Protein AF-J9FJS9-F1 (afdb_monomer)

Organism: NCBI:txid749906

Mean predicted aligned error: 6.18 Å

Foldseek 3Di:
DLLDPVQWDFPDVVVTDIGGDFDPDADPPQPLLDSGTPPPDDPADALVVQLVCVVVVDAAEAEDEAGRVADLVNLVVNVVSVVVSVDQHAAYEYDDQERHLPPHGLLVNLVVCVVSNHAYEFECDAPDLGTDNYHCSVVNCVSVVQSYFYEYEDDPVRVVVDDLVVVLVVLLCCVPPNVHQHYPDDFDPDDDPPDDSVVVRVVSVVSSQVSNVVVVDDDDRGDTD

Secondary structure (DSSP, 8-state):
-TT-GGGEEEEEETTEEEEE-S--SPPPTT--SS---TTTS-----HHHHHHHHHTTPPEEE-PBPPTT--HHHHHHHHHHHHHHTS-EEEE--BSSB-TTTTTTHHHHHHHHHHTTPEEEEEBPSSSSSB---BTHHHHHHHTTT-EEEEE---HHHHTTS-HHHHHHHHHHHHHHH---EE-PPPP-S-STT--HHHHHHHHHHHHHHHHHTTT---SSPPP-

pLDDT: mean 88.23, std 9.74, range [55.34, 98.62]

Nearest PDB structures (foldseek):
  1v93-assembly1_A  TM=4.030E-01  e=2.800E+00  Thermus thermophilus HB8
  4fha-assembly1_A  TM=3.624E-01  e=2.983E+00  Streptococcus pneumoniae SP3-BS71
  8ai1-assembly1_A  TM=3.236E-01  e=2.983E+00  Bacillus subtilis
  8ai4-assembly2_B  TM=3.534E-01  e=4.950E+00  Bacillus subtilis
  8ai6-assembly1_A  TM=3.630E-01  e=5.985E+00  Bacillus subtilis

Structure (mmCIF, N/CA/C/O backbone):
data_AF-J9FJS9-F1
#
_entry.id   AF-J9FJS9-F1
#
loop_
_ato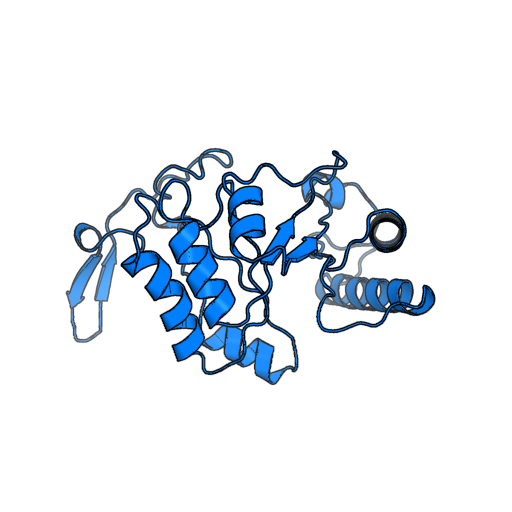m_site.group_PDB
_atom_site.id
_atom_site.type_symbol
_atom_site.label_atom_id
_atom_site.label_alt_id
_atom_site.label_comp_id
_atom_site.label_asym_id
_atom_site.label_entity_id
_atom_site.label_seq_id
_atom_site.pdbx_PDB_ins_code
_atom_site.Cartn_x
_atom_site.Cartn_y
_atom_site.Cartn_z
_atom_site.occupancy
_atom_site.B_iso_or_equiv
_atom_site.auth_seq_id
_atom_site.auth_comp_id
_atom_site.auth_asym_id
_atom_site.auth_atom_id
_atom_site.pdbx_PDB_model_num
ATOM 1 N N . MET A 1 1 ? -16.075 8.452 11.328 1.00 59.03 1 MET A N 1
ATOM 2 C CA . MET A 1 1 ? -15.585 9.139 10.096 1.00 59.03 1 MET A CA 1
ATOM 3 C C . MET A 1 1 ? -14.197 9.731 10.326 1.00 59.03 1 MET A C 1
ATOM 5 O O . MET A 1 1 ? -13.898 10.102 11.452 1.00 59.03 1 MET A O 1
ATOM 9 N N . ARG A 1 2 ? -13.348 9.833 9.288 1.00 62.81 2 ARG A N 1
ATOM 10 C CA . ARG A 1 2 ? -11.945 10.291 9.415 1.00 62.81 2 ARG A CA 1
ATOM 11 C C . ARG A 1 2 ? -11.789 11.695 10.020 1.00 62.81 2 ARG A C 1
ATOM 13 O O . ARG A 1 2 ? -10.779 11.958 10.656 1.00 62.81 2 ARG A O 1
ATOM 20 N N . TYR A 1 3 ? -12.790 12.553 9.849 1.00 64.69 3 TYR A N 1
ATOM 21 C CA . TYR A 1 3 ? -12.796 13.928 10.351 1.00 64.69 3 TYR A CA 1
ATOM 22 C C . TYR A 1 3 ? -13.587 14.108 11.648 1.00 64.69 3 TYR A C 1
ATOM 24 O O . TYR A 1 3 ? -13.846 15.240 12.013 1.00 64.69 3 TYR A O 1
ATOM 32 N N . GLY A 1 4 ? -14.018 13.029 12.307 1.00 66.69 4 GLY A N 1
ATOM 33 C CA . GLY A 1 4 ? -14.985 13.144 13.400 1.00 66.69 4 GLY A CA 1
ATOM 34 C C . GLY A 1 4 ? -16.399 13.461 12.893 1.00 66.69 4 GLY A C 1
ATOM 35 O O . GLY A 1 4 ? -16.596 13.890 11.752 1.00 66.69 4 GLY A O 1
ATOM 36 N N . ALA A 1 5 ? -17.409 13.136 13.696 1.00 71.00 5 ALA A N 1
ATOM 37 C CA . ALA A 1 5 ? -18.810 13.360 13.331 1.00 71.00 5 ALA A CA 1
ATOM 38 C C . ALA A 1 5 ? -19.164 14.855 13.358 1.00 71.00 5 ALA A C 1
ATOM 40 O O . ALA A 1 5 ? -19.985 15.318 12.577 1.00 71.00 5 ALA A O 1
ATOM 41 N N . GLU A 1 6 ? -18.480 15.625 14.198 1.00 77.88 6 GLU A N 1
ATOM 42 C CA . GLU A 1 6 ? -18.652 17.062 14.387 1.00 77.88 6 GLU A CA 1
ATOM 43 C C . GLU A 1 6 ? -18.261 17.898 13.161 1.00 77.88 6 GLU A C 1
ATOM 45 O O . GLU A 1 6 ? -18.732 19.023 12.999 1.00 77.88 6 GLU A O 1
ATOM 5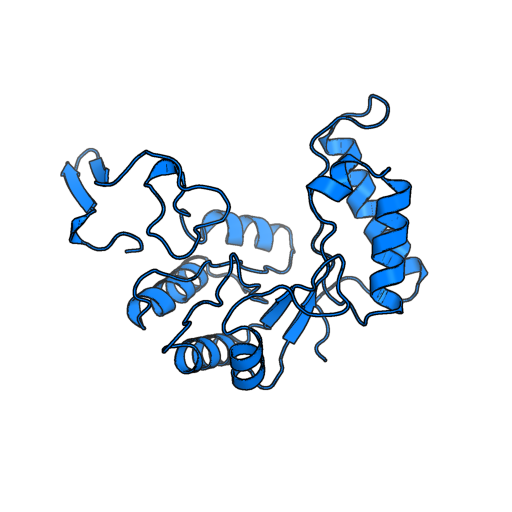0 N N . ARG A 1 7 ? -17.416 17.358 12.275 1.00 77.88 7 ARG A N 1
ATOM 51 C CA . ARG A 1 7 ? -16.972 18.048 11.056 1.00 77.88 7 ARG A CA 1
ATOM 52 C C . ARG A 1 7 ? -17.838 17.748 9.839 1.00 77.88 7 ARG A C 1
ATOM 54 O O . ARG A 1 7 ? -17.563 18.308 8.781 1.00 77.88 7 ARG A O 1
ATOM 61 N N . VAL A 1 8 ? -18.849 16.889 9.949 1.00 84.06 8 VAL A N 1
ATOM 62 C CA . VAL A 1 8 ? -19.678 16.459 8.816 1.00 84.06 8 VAL A CA 1
ATOM 63 C C . VAL A 1 8 ? -21.152 16.681 9.135 1.00 84.06 8 VAL A C 1
ATOM 65 O O . VAL A 1 8 ? -21.650 16.188 10.139 1.00 84.06 8 VAL A O 1
ATOM 68 N N . ALA A 1 9 ? -21.865 17.396 8.267 1.00 88.50 9 ALA A N 1
ATOM 69 C CA . ALA A 1 9 ? -23.294 17.661 8.422 1.00 88.50 9 ALA A CA 1
ATOM 70 C C . ALA A 1 9 ? -24.041 17.423 7.107 1.00 88.50 9 ALA A C 1
ATOM 72 O O . ALA A 1 9 ? -23.637 17.940 6.066 1.00 88.50 9 ALA A O 1
ATOM 73 N N . VAL A 1 10 ? -25.150 16.684 7.152 1.00 90.50 10 VAL A N 1
ATOM 74 C CA . VAL A 1 10 ? -26.090 16.591 6.026 1.00 90.50 10 VAL A CA 1
ATOM 75 C C . VAL A 1 10 ? -26.917 17.878 6.004 1.00 90.50 10 VAL A C 1
ATOM 77 O O . VAL A 1 10 ? -27.566 18.224 6.987 1.00 90.50 10 VAL A O 1
ATOM 80 N N . ILE A 1 11 ? -26.838 18.629 4.909 1.00 95.94 11 ILE A N 1
ATOM 81 C CA . ILE A 1 11 ? -27.522 19.919 4.713 1.00 95.94 11 ILE A CA 1
ATOM 82 C C . ILE A 1 11 ? -28.815 19.746 3.909 1.00 95.94 11 ILE A C 1
ATOM 84 O O . ILE A 1 11 ? -29.727 20.560 4.019 1.00 95.94 11 ILE A O 1
ATOM 88 N N . SER A 1 12 ? -28.894 18.695 3.098 1.00 93.19 12 SER A N 1
ATOM 89 C CA . SER A 1 12 ? -30.076 18.315 2.330 1.00 93.19 12 SER A CA 1
ATOM 90 C C . SER A 1 12 ? -30.053 16.807 2.121 1.00 93.19 12 SER A C 1
ATOM 92 O O . SER A 1 12 ? -28.983 16.252 1.887 1.00 93.19 12 SER A O 1
ATOM 94 N N . GLU A 1 13 ? -31.213 16.157 2.189 1.00 93.75 13 GLU A N 1
ATOM 95 C CA . GLU A 1 13 ? -31.361 14.731 1.861 1.00 93.75 13 GLU A CA 1
ATOM 96 C C . GLU A 1 13 ? -31.810 14.506 0.407 1.00 93.75 13 GLU A C 1
ATOM 98 O O . GLU A 1 13 ? -31.592 13.431 -0.138 1.00 93.75 13 GLU A O 1
ATOM 103 N N . ASN A 1 14 ? -32.402 15.513 -0.252 1.00 90.81 14 ASN A N 1
ATOM 104 C CA . ASN A 1 14 ? -32.847 15.422 -1.647 1.00 90.81 14 ASN A CA 1
ATOM 105 C C . ASN A 1 14 ? -32.653 16.752 -2.412 1.00 90.81 14 ASN A C 1
ATOM 107 O O . ASN A 1 14 ? -33.496 17.643 -2.294 1.00 90.81 14 ASN A O 1
ATOM 111 N N . PRO A 1 15 ? -31.578 16.897 -3.220 1.00 90.62 15 PRO A N 1
ATOM 112 C CA . PRO A 1 15 ? -30.470 15.945 -3.379 1.00 90.62 15 PRO A CA 1
ATOM 113 C C . PRO A 1 15 ? -29.649 15.818 -2.088 1.00 90.62 15 PRO A C 1
ATOM 115 O O . PRO A 1 15 ? -29.662 16.735 -1.264 1.00 90.62 15 PRO A O 1
ATOM 118 N N . GLU A 1 16 ? -28.927 14.710 -1.912 1.00 91.94 16 GLU A N 1
ATOM 119 C CA . GLU A 1 16 ? -28.018 14.556 -0.774 1.00 91.94 16 GLU A CA 1
ATOM 120 C C . GLU A 1 16 ? -26.878 15.583 -0.879 1.00 91.94 16 GLU A C 1
ATOM 122 O O . GLU A 1 16 ? -26.094 15.580 -1.831 1.00 91.94 16 GLU A O 1
ATOM 127 N N . ILE A 1 17 ? -26.798 16.493 0.092 1.00 92.12 17 ILE A N 1
ATOM 128 C CA . ILE A 1 17 ? -25.742 17.504 0.192 1.00 92.12 17 ILE A CA 1
ATOM 129 C C . ILE A 1 17 ? -25.096 17.363 1.559 1.00 92.12 17 ILE A C 1
ATOM 131 O O . ILE A 1 17 ? -25.724 17.626 2.583 1.00 92.12 17 ILE A O 1
ATOM 135 N N . VAL A 1 18 ? -23.812 17.018 1.572 1.00 89.06 18 VAL A N 1
ATOM 136 C CA . VAL A 1 18 ? -23.012 16.900 2.792 1.00 89.06 18 VAL A CA 1
ATOM 137 C C . VAL A 1 18 ? -22.018 18.057 2.864 1.00 89.06 18 VAL A C 1
ATOM 139 O O . VAL A 1 18 ? -21.255 18.302 1.931 1.00 89.06 18 VAL A O 1
ATOM 142 N N . ARG A 1 19 ? -22.008 18.773 3.988 1.00 88.19 19 ARG A N 1
ATOM 143 C CA . ARG A 1 19 ? -21.003 19.783 4.324 1.00 88.19 19 ARG A CA 1
ATOM 144 C C . ARG A 1 19 ? -19.912 19.146 5.167 1.00 88.19 19 ARG A C 1
ATOM 146 O O . ARG A 1 19 ? -20.202 18.522 6.184 1.00 88.19 19 ARG A O 1
ATOM 153 N N . ILE A 1 20 ? -18.664 19.372 4.771 1.00 85.19 20 ILE A N 1
ATOM 154 C CA . ILE A 1 20 ? -17.485 18.995 5.548 1.00 85.19 20 ILE A CA 1
ATOM 155 C C . ILE A 1 20 ? -16.771 20.278 5.973 1.00 85.19 20 ILE A C 1
ATOM 157 O O . ILE A 1 20 ? -16.318 21.049 5.129 1.00 85.19 20 ILE A O 1
ATOM 161 N N . SER A 1 21 ? -16.678 20.510 7.277 1.00 84.25 21 SER A N 1
ATOM 162 C CA . SER A 1 21 ? -15.990 21.660 7.863 1.00 84.25 21 SER A CA 1
ATOM 163 C C . SER A 1 21 ? -14.519 21.330 8.114 1.00 84.25 21 SER A C 1
ATOM 165 O O . SER A 1 21 ? -14.184 20.265 8.639 1.00 84.25 21 SER A O 1
ATOM 167 N N . GLY A 1 22 ? -13.606 22.234 7.768 1.00 80.19 22 GLY A N 1
ATOM 168 C CA . GLY A 1 22 ? -12.182 22.078 8.058 1.00 80.19 22 GLY A CA 1
ATOM 169 C C . GLY A 1 22 ? -11.295 23.055 7.306 1.00 80.19 22 GLY A C 1
ATOM 170 O O . GLY A 1 22 ? -11.760 23.745 6.403 1.00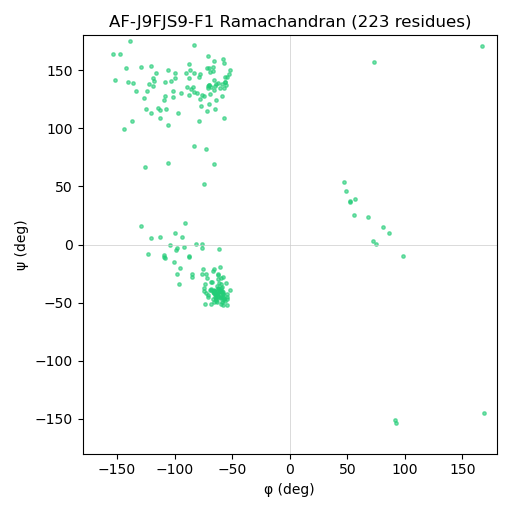 80.19 22 GLY A O 1
ATOM 171 N N . SER A 1 23 ? -10.011 23.081 7.668 1.00 80.00 23 SER A N 1
ATOM 172 C CA . SER A 1 23 ? -9.022 23.879 6.942 1.00 80.00 23 SER A CA 1
ATOM 173 C C . SER A 1 23 ? -8.899 23.405 5.492 1.00 80.00 23 SER A C 1
ATOM 175 O O . SER A 1 23 ? -8.903 22.202 5.220 1.00 80.00 23 SER A O 1
ATOM 177 N N . ILE A 1 24 ? -8.785 24.358 4.572 1.00 82.94 24 ILE A N 1
ATOM 178 C CA . ILE A 1 24 ? -8.416 24.127 3.169 1.00 82.94 24 ILE A CA 1
ATOM 179 C C . ILE A 1 24 ? -6.929 24.403 2.922 1.00 82.94 24 ILE A C 1
ATOM 181 O O . ILE A 1 24 ? -6.442 24.178 1.817 1.00 82.94 24 ILE A O 1
ATOM 185 N N . GLU A 1 25 ? -6.212 24.898 3.932 1.00 81.50 25 GLU A N 1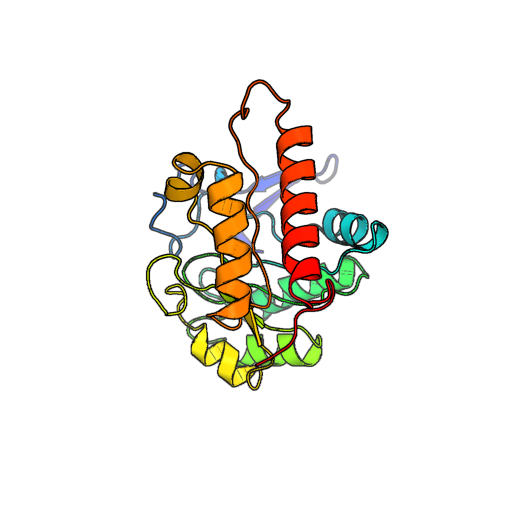
ATOM 186 C CA . GLU A 1 25 ? -4.789 25.186 3.815 1.00 81.50 25 GLU A CA 1
ATOM 187 C C . GLU A 1 25 ? -4.006 23.874 3.695 1.00 81.50 25 GLU A C 1
ATOM 189 O O . GLU A 1 25 ? -4.211 22.959 4.502 1.00 81.50 25 GLU A O 1
ATOM 194 N N . PRO A 1 26 ? -3.119 23.748 2.692 1.00 73.12 26 PRO A N 1
ATOM 195 C CA . PRO A 1 26 ? -2.261 22.586 2.580 1.00 73.12 26 PRO A CA 1
ATOM 196 C C . PRO A 1 26 ? -1.313 22.514 3.775 1.00 73.12 26 PRO A C 1
ATOM 198 O O . PRO A 1 26 ? -0.526 23.427 4.023 1.00 73.12 26 PRO A O 1
ATOM 201 N N . VAL A 1 27 ? -1.345 21.391 4.477 1.00 69.00 27 VAL A N 1
ATOM 202 C CA . VAL A 1 27 ? -0.337 21.026 5.460 1.00 69.00 27 VAL A CA 1
ATOM 203 C C . VAL A 1 27 ? 0.980 20.747 4.716 1.00 69.00 27 VAL A C 1
ATOM 205 O O . VAL A 1 27 ? 0.959 20.084 3.666 1.00 69.00 27 VAL A O 1
ATOM 208 N N . PRO A 1 28 ? 2.122 21.255 5.217 1.00 69.56 28 PRO A N 1
ATOM 209 C CA . PRO A 1 28 ? 3.439 20.971 4.663 1.00 69.56 28 PRO A CA 1
ATOM 210 C C . PRO A 1 28 ? 3.714 19.463 4.497 1.00 69.56 28 PRO A C 1
ATOM 212 O O . PRO A 1 28 ? 3.211 18.657 5.285 1.00 69.56 28 PRO A O 1
ATOM 215 N N . PRO A 1 29 ? 4.530 19.050 3.504 1.00 59.94 29 PRO A N 1
ATOM 216 C CA . PRO A 1 29 ? 4.759 17.639 3.167 1.00 59.94 29 PRO A CA 1
ATOM 217 C C . PRO A 1 29 ? 5.377 16.771 4.269 1.00 59.94 29 PRO A C 1
ATOM 219 O O . PRO A 1 29 ? 5.584 15.585 4.036 1.00 59.94 29 PRO A O 1
ATOM 222 N N . ASP A 1 30 ? 5.747 17.336 5.412 1.00 59.88 30 ASP A N 1
ATOM 223 C CA . ASP A 1 30 ? 6.441 16.702 6.529 1.00 59.88 30 ASP A CA 1
ATOM 224 C C . ASP A 1 30 ? 5.571 16.507 7.788 1.00 59.88 30 ASP A C 1
ATOM 226 O O . ASP A 1 30 ? 5.985 15.757 8.678 1.00 59.88 30 ASP A O 1
ATOM 230 N N . LYS A 1 31 ? 4.357 17.076 7.829 1.00 56.75 31 LYS A N 1
ATOM 231 C CA . LYS A 1 31 ? 3.434 17.077 8.985 1.00 56.75 31 LYS A CA 1
ATOM 232 C C . LYS A 1 31 ? 2.238 16.125 8.799 1.00 56.75 31 LYS A C 1
ATOM 234 O O . LYS A 1 31 ? 1.105 16.538 8.581 1.00 56.75 31 LYS A O 1
ATOM 239 N N . TYR A 1 32 ? 2.497 14.816 8.840 1.00 55.34 32 TYR A N 1
ATOM 240 C CA . TYR A 1 32 ? 1.474 13.767 8.617 1.00 55.34 32 TYR A CA 1
ATOM 241 C C . TYR A 1 32 ? 0.696 13.344 9.870 1.00 55.34 32 TYR A C 1
ATOM 243 O O . TYR A 1 32 ? -0.262 12.578 9.759 1.00 55.34 32 TYR A O 1
ATOM 251 N N . ASP A 1 33 ? 1.156 13.776 11.036 1.00 56.34 33 ASP A N 1
ATOM 252 C CA . ASP A 1 33 ? 0.570 13.580 12.362 1.00 56.34 33 ASP A CA 1
ATOM 253 C C . ASP A 1 33 ? -0.454 14.670 12.723 1.00 56.34 33 ASP A C 1
ATOM 255 O O . ASP A 1 33 ? -1.203 14.524 13.687 1.00 56.34 33 ASP A O 1
ATOM 259 N N . GLU A 1 34 ? -0.543 15.732 11.920 1.00 62.97 34 GLU A N 1
ATOM 260 C CA . GLU A 1 34 ? -1.576 16.756 12.044 1.00 62.97 34 GLU A CA 1
ATOM 261 C C . GLU A 1 34 ? -2.845 16.362 11.259 1.00 62.97 34 GLU A C 1
ATOM 263 O O . GLU A 1 34 ? -2.769 15.685 10.224 1.00 62.97 34 GLU A O 1
ATOM 268 N N . PRO A 1 35 ? -4.043 16.791 11.704 1.00 64.88 35 PRO A N 1
ATOM 269 C CA . PRO A 1 35 ? -5.256 16.640 10.916 1.00 64.88 35 PRO A CA 1
ATOM 270 C C . PRO A 1 35 ? -5.090 17.320 9.554 1.00 64.88 35 PRO A C 1
ATOM 272 O O . PRO A 1 35 ? -5.092 18.545 9.452 1.00 64.88 35 PRO A O 1
ATOM 275 N N . LEU A 1 36 ? -4.979 16.515 8.496 1.00 71.06 36 LEU A N 1
ATOM 276 C CA . LEU A 1 36 ? -4.930 17.032 7.133 1.00 71.06 36 LEU A CA 1
ATOM 277 C C . LEU A 1 36 ? -6.169 17.893 6.846 1.00 71.06 36 LEU A C 1
ATOM 279 O O . LEU A 1 36 ? -7.298 17.557 7.238 1.00 71.06 36 LEU A O 1
ATOM 283 N N . GLY A 1 37 ? -5.947 18.998 6.133 1.00 72.31 37 GLY A N 1
ATOM 284 C CA . GLY A 1 37 ? -7.023 19.822 5.598 1.00 72.31 37 GLY A CA 1
ATOM 285 C C . GLY A 1 37 ? -7.945 19.013 4.682 1.00 72.31 37 GLY A C 1
ATOM 286 O O . GLY A 1 37 ? -7.565 17.966 4.151 1.00 72.31 37 GLY A O 1
ATOM 287 N N . VAL A 1 38 ? -9.167 19.504 4.468 1.00 77.38 38 VAL A N 1
ATOM 288 C CA . VAL A 1 38 ? -10.206 18.821 3.670 1.00 77.38 38 VAL A CA 1
ATOM 289 C C . VAL A 1 38 ? -9.704 18.483 2.260 1.00 77.38 38 VAL A C 1
ATOM 291 O O . VAL A 1 38 ? -10.053 17.440 1.721 1.00 77.38 38 VAL A O 1
ATOM 294 N N . LEU A 1 39 ? -8.832 19.321 1.687 1.00 77.62 39 LEU A N 1
ATOM 295 C CA . LEU A 1 39 ? -8.274 19.127 0.343 1.00 77.62 39 LEU A CA 1
ATOM 296 C C . LEU A 1 39 ? -7.191 18.040 0.249 1.00 77.62 39 LEU A C 1
ATOM 298 O O . LEU A 1 39 ? -6.918 17.553 -0.844 1.00 77.62 39 LEU A O 1
ATOM 302 N N . GLN A 1 40 ? -6.550 17.672 1.358 1.00 76.19 40 GLN A N 1
ATOM 303 C CA . GLN A 1 40 ? -5.454 16.692 1.373 1.00 76.19 40 GLN A CA 1
ATOM 304 C C . GLN A 1 40 ? -5.848 15.367 2.009 1.00 76.19 40 GLN A C 1
ATOM 306 O O . GLN A 1 40 ? -5.083 14.401 1.977 1.00 76.19 40 GLN A O 1
ATOM 311 N N . ALA A 1 41 ? -7.007 15.318 2.647 1.00 74.88 41 ALA A N 1
ATOM 312 C CA . ALA A 1 41 ? -7.329 14.191 3.474 1.00 74.88 41 ALA A CA 1
ATOM 313 C C . ALA A 1 41 ? -7.829 13.001 2.626 1.00 74.88 41 ALA A C 1
ATOM 315 O O . ALA A 1 41 ? -8.685 13.150 1.750 1.00 74.88 41 ALA A O 1
ATOM 316 N N . PRO A 1 42 ? -7.274 11.795 2.850 1.00 76.56 42 PRO A N 1
ATOM 317 C CA . PRO A 1 42 ? -7.565 10.651 2.003 1.00 76.56 42 PRO A CA 1
ATOM 318 C C . PRO A 1 42 ? -9.027 10.232 2.080 1.00 76.56 42 PRO A C 1
ATOM 320 O O . PRO A 1 42 ? -9.595 10.085 3.165 1.00 76.56 42 PRO A O 1
ATOM 323 N N . LEU A 1 43 ? -9.581 9.919 0.912 1.00 76.50 43 LEU A N 1
ATOM 324 C CA . LEU A 1 43 ? -10.964 9.471 0.734 1.00 76.50 43 LEU A CA 1
ATOM 325 C C . LEU A 1 43 ? -11.197 8.006 1.159 1.00 76.50 43 LEU A C 1
ATOM 327 O O . LEU A 1 43 ? -12.319 7.511 1.106 1.00 76.50 43 LEU A O 1
ATOM 331 N N . GLY A 1 44 ? -10.153 7.320 1.631 1.00 83.69 44 GLY A N 1
ATOM 332 C CA . GLY A 1 44 ? -10.213 5.936 2.101 1.00 83.69 44 GLY A CA 1
ATOM 333 C C . GLY A 1 44 ? -9.916 4.923 0.998 1.00 83.69 44 GLY A C 1
ATOM 334 O O . GLY A 1 44 ? -9.141 5.207 0.089 1.00 83.69 44 GLY A O 1
ATOM 335 N N . LEU A 1 45 ? -10.498 3.728 1.124 1.00 90.81 45 LEU A N 1
ATOM 336 C CA . LEU A 1 45 ? -10.349 2.614 0.185 1.00 90.81 45 LEU A CA 1
ATOM 337 C C . LEU A 1 45 ? -11.646 2.478 -0.633 1.00 90.81 45 LEU A C 1
ATOM 339 O O . LEU A 1 45 ? -12.643 2.000 -0.083 1.00 90.81 45 LEU A O 1
ATOM 343 N N . PRO A 1 46 ? -11.690 2.926 -1.902 1.00 91.19 46 PRO A N 1
ATOM 344 C CA . PRO A 1 46 ? -12.904 2.849 -2.706 1.00 91.19 46 PRO A CA 1
ATOM 345 C C . PRO A 1 46 ? -13.223 1.399 -3.088 1.00 91.19 46 PRO A C 1
ATOM 347 O O . PRO A 1 46 ? -12.442 0.738 -3.773 1.00 91.19 46 PRO A O 1
ATOM 350 N N . ALA A 1 47 ? -14.402 0.911 -2.693 1.00 93.75 47 ALA A N 1
ATOM 351 C CA . ALA A 1 47 ? -14.844 -0.452 -2.993 1.00 93.75 47 ALA A CA 1
ATOM 352 C C . ALA A 1 47 ? -14.904 -0.742 -4.504 1.00 93.75 47 ALA A C 1
ATOM 354 O O . ALA A 1 47 ? -14.550 -1.831 -4.948 1.00 93.75 47 ALA A O 1
ATOM 355 N N . GLN A 1 48 ? -15.302 0.251 -5.307 1.00 95.00 48 GLN A N 1
ATOM 356 C CA . GLN A 1 48 ? -15.336 0.136 -6.768 1.00 95.00 48 GLN A CA 1
ATOM 357 C C . GLN A 1 48 ? -13.949 -0.109 -7.382 1.00 95.00 48 GLN A C 1
ATOM 359 O O . GLN A 1 48 ? -13.831 -0.898 -8.315 1.00 95.00 48 GLN A O 1
ATOM 364 N N . ASP A 1 49 ? -12.902 0.520 -6.838 1.00 94.62 49 ASP A N 1
ATOM 365 C CA . ASP A 1 49 ? -11.543 0.396 -7.368 1.00 94.62 49 ASP A CA 1
ATOM 366 C C . ASP A 1 49 ? -10.972 -0.975 -7.011 1.00 94.62 49 ASP A C 1
ATOM 368 O O . ASP A 1 49 ? -10.366 -1.630 -7.855 1.00 94.62 49 ASP A O 1
ATOM 372 N N . MET A 1 50 ? -11.237 -1.451 -5.788 1.00 96.81 50 MET A N 1
ATOM 373 C CA . MET A 1 50 ? -10.868 -2.805 -5.370 1.00 96.81 50 MET A CA 1
ATOM 374 C C . MET A 1 50 ? -11.551 -3.863 -6.244 1.00 96.81 50 MET A C 1
ATOM 376 O O . MET A 1 50 ? -10.869 -4.760 -6.731 1.00 96.81 50 MET A O 1
ATOM 380 N N . ARG A 1 51 ? -12.855 -3.722 -6.522 1.00 97.69 51 ARG A N 1
ATOM 381 C CA . ARG A 1 51 ? -13.571 -4.616 -7.451 1.00 97.69 51 ARG A CA 1
ATOM 382 C C . ARG A 1 51 ? -12.962 -4.602 -8.847 1.00 97.69 51 ARG A C 1
ATOM 384 O O . ARG A 1 51 ? -12.602 -5.652 -9.357 1.00 97.69 51 ARG A O 1
ATOM 391 N N . LYS A 1 52 ? -12.737 -3.417 -9.416 1.00 97.62 52 LYS A N 1
ATOM 392 C CA . LYS A 1 52 ? -12.142 -3.280 -10.751 1.00 97.62 52 LYS A CA 1
ATOM 393 C C . LYS A 1 52 ? -10.766 -3.944 -10.852 1.00 97.62 52 LYS A C 1
ATOM 395 O O . LYS A 1 52 ? -10.466 -4.582 -11.854 1.00 97.62 52 LYS A O 1
ATOM 400 N N . VAL A 1 53 ? -9.917 -3.776 -9.839 1.00 95.94 53 VAL A N 1
ATOM 401 C CA . VAL A 1 53 ? -8.581 -4.391 -9.809 1.00 95.94 53 VAL A CA 1
ATOM 402 C C . VAL A 1 53 ? -8.680 -5.914 -9.648 1.00 95.94 53 VAL A C 1
ATOM 404 O O . VAL A 1 53 ? -7.941 -6.634 -10.319 1.00 95.94 53 VAL A O 1
ATOM 407 N N . ALA A 1 54 ? -9.617 -6.409 -8.832 1.00 97.00 54 ALA A N 1
ATOM 408 C CA . ALA A 1 54 ? -9.883 -7.842 -8.690 1.00 97.00 54 ALA A CA 1
ATOM 409 C C . ALA A 1 54 ? -10.408 -8.476 -9.990 1.00 97.00 54 ALA A C 1
ATOM 411 O O . ALA A 1 54 ? -9.919 -9.533 -10.379 1.00 97.00 54 ALA A O 1
ATOM 412 N N . ASP A 1 55 ? -11.339 -7.818 -10.688 1.00 97.75 55 ASP A N 1
ATOM 413 C CA . ASP A 1 55 ? -11.915 -8.288 -11.960 1.00 97.75 55 ASP A CA 1
ATOM 414 C C . ASP A 1 55 ? -10.856 -8.406 -13.068 1.00 97.75 55 ASP A C 1
ATOM 416 O O . ASP A 1 55 ? -10.979 -9.216 -13.985 1.00 97.75 55 ASP A O 1
ATOM 420 N N . LEU A 1 56 ? -9.781 -7.620 -12.966 1.00 96.94 56 LEU A N 1
ATOM 421 C CA . LEU A 1 56 ? -8.609 -7.697 -13.839 1.00 96.94 56 LEU A CA 1
ATOM 422 C C . LEU A 1 56 ? -7.616 -8.807 -13.434 1.00 96.94 56 LEU A C 1
ATOM 424 O O . LEU A 1 56 ? -6.580 -8.962 -14.078 1.00 96.94 56 LEU A O 1
ATOM 428 N N . GLY A 1 57 ? -7.910 -9.574 -12.380 1.00 95.50 57 GLY A N 1
ATOM 429 C CA . GLY A 1 57 ? -7.093 -10.692 -11.905 1.00 95.50 57 GLY A CA 1
ATOM 430 C C . GLY A 1 57 ? -5.891 -10.291 -11.047 1.00 95.50 57 GLY A C 1
ATOM 431 O O . GLY A 1 57 ? -4.990 -11.106 -10.847 1.00 95.50 57 GLY A O 1
ATOM 432 N N . PHE A 1 58 ? -5.836 -9.054 -10.544 1.00 95.62 58 PHE A N 1
ATOM 433 C CA . PHE A 1 58 ? -4.724 -8.599 -9.709 1.00 95.62 58 PHE A CA 1
ATOM 434 C C . PHE A 1 58 ? -4.939 -8.906 -8.224 1.00 95.62 58 PHE A C 1
ATOM 436 O O . PHE A 1 58 ? -6.021 -8.720 -7.667 1.00 95.62 58 PHE A O 1
ATOM 443 N N . ASN A 1 59 ? -3.846 -9.260 -7.544 1.00 95.88 59 ASN A N 1
ATOM 444 C CA . ASN A 1 59 ? -3.798 -9.263 -6.085 1.00 95.88 59 ASN A CA 1
ATOM 445 C C . ASN A 1 59 ? -3.811 -7.823 -5.554 1.00 95.88 59 ASN A C 1
ATOM 447 O O . ASN A 1 59 ? -3.092 -6.957 -6.052 1.00 95.88 59 ASN A O 1
ATOM 451 N N . ILE A 1 60 ? -4.593 -7.577 -4.504 1.00 96.81 60 ILE A N 1
ATOM 452 C CA . ILE A 1 60 ? -4.798 -6.232 -3.952 1.00 96.81 60 ILE A CA 1
ATOM 453 C C . ILE A 1 60 ? -3.947 -6.023 -2.698 1.00 96.81 60 ILE A C 1
ATOM 455 O O . ILE A 1 60 ? -4.057 -6.781 -1.730 1.00 96.81 60 ILE A O 1
ATOM 459 N N . ILE A 1 61 ? -3.161 -4.945 -2.703 1.00 96.81 61 ILE A N 1
ATOM 460 C CA . ILE A 1 61 ? -2.460 -4.407 -1.532 1.00 96.81 61 ILE A CA 1
ATOM 461 C C . ILE A 1 61 ? -3.085 -3.055 -1.187 1.00 96.81 61 ILE A C 1
ATOM 463 O O . ILE A 1 61 ? -3.001 -2.112 -1.975 1.00 96.81 61 ILE A O 1
ATOM 467 N N . VAL A 1 62 ? -3.703 -2.940 -0.013 1.00 95.94 62 VAL A N 1
ATOM 468 C CA . VAL A 1 62 ? -4.285 -1.669 0.453 1.00 95.94 62 VAL A CA 1
ATOM 469 C C . VAL A 1 62 ? -3.263 -0.856 1.236 1.00 95.94 62 VAL A C 1
ATOM 471 O O . VAL A 1 62 ? -2.398 -1.406 1.918 1.00 95.94 62 VAL A O 1
ATOM 474 N N . ARG A 1 63 ? -3.362 0.474 1.149 1.00 93.69 63 ARG A N 1
ATOM 475 C CA . ARG A 1 63 ? -2.410 1.398 1.786 1.00 93.69 63 ARG A CA 1
ATOM 476 C C . ARG A 1 63 ? -3.090 2.432 2.682 1.00 93.69 63 ARG A C 1
ATOM 478 O O . ARG A 1 63 ? -3.096 3.616 2.342 1.00 93.69 63 ARG A O 1
ATOM 485 N N . PRO A 1 64 ? -3.700 2.012 3.803 1.00 91.19 64 PRO A N 1
ATOM 486 C CA . PRO A 1 64 ? -4.321 2.946 4.725 1.00 91.19 64 PRO A CA 1
ATOM 487 C C . PRO A 1 64 ? -3.261 3.828 5.402 1.00 91.19 64 PRO A C 1
ATOM 489 O O . PRO A 1 64 ? -2.118 3.421 5.623 1.00 91.19 64 PRO A O 1
ATOM 492 N N . GLN A 1 65 ? -3.662 5.051 5.731 1.00 88.69 65 GLN A N 1
ATOM 493 C CA . GLN A 1 65 ? -2.891 5.962 6.574 1.00 88.69 65 GLN A CA 1
ATOM 494 C C . GLN A 1 65 ? -3.452 5.900 7.995 1.00 88.69 65 GLN A C 1
ATOM 496 O O . GLN A 1 65 ? -4.662 5.717 8.154 1.00 88.69 65 GLN A O 1
ATOM 501 N N . ASN A 1 66 ? -2.596 6.072 9.005 1.00 90.81 66 ASN A N 1
ATOM 502 C CA . ASN A 1 66 ? -3.047 6.161 10.392 1.00 90.81 66 ASN A CA 1
ATOM 503 C C . ASN A 1 66 ? -4.062 7.306 10.592 1.00 90.81 66 ASN A C 1
ATOM 505 O O . ASN A 1 66 ? -4.110 8.273 9.820 1.00 90.81 66 ASN A O 1
ATOM 509 N N . TYR A 1 67 ? -4.884 7.176 11.630 1.00 86.38 67 TYR A N 1
ATOM 510 C CA . TYR A 1 67 ? -5.858 8.189 12.019 1.00 86.38 67 TYR A CA 1
ATOM 511 C C . TYR A 1 67 ? -5.318 9.025 13.177 1.00 86.38 67 TYR A C 1
ATOM 513 O O . TYR A 1 67 ? -4.724 8.486 14.105 1.00 86.38 67 TYR A O 1
ATOM 521 N N . VAL A 1 68 ? -5.630 10.321 13.171 1.00 81.25 68 VAL A N 1
ATOM 522 C CA . VAL A 1 68 ? -5.550 11.139 14.388 1.00 81.25 68 VAL A CA 1
ATOM 523 C C . VAL A 1 68 ? -6.500 10.538 15.424 1.00 81.25 68 VAL A C 1
ATOM 525 O O . VAL A 1 68 ? -7.627 10.167 15.071 1.00 81.25 68 VAL A O 1
ATOM 528 N N . ASP A 1 69 ? -6.039 10.402 16.668 1.00 84.12 69 ASP A N 1
ATOM 529 C CA . ASP A 1 69 ? -6.760 9.751 17.770 1.00 84.12 69 ASP A CA 1
ATOM 530 C C . ASP A 1 69 ? -7.350 8.398 17.351 1.00 84.12 69 ASP A C 1
ATOM 532 O O . ASP A 1 69 ? -8.567 8.175 17.393 1.00 84.12 69 ASP A O 1
ATOM 536 N N . VAL A 1 70 ? -6.496 7.522 16.815 1.00 90.19 70 VAL A N 1
ATOM 537 C CA . VAL A 1 70 ? -6.913 6.206 16.328 1.00 90.19 70 VAL A CA 1
ATOM 538 C C . VAL A 1 70 ? -7.608 5.404 17.433 1.00 90.19 70 VAL A C 1
ATOM 540 O O . VAL A 1 70 ? -7.155 5.330 18.574 1.00 90.19 70 VAL A O 1
ATOM 543 N N . ASN A 1 71 ? -8.733 4.793 17.077 1.00 93.62 71 ASN A N 1
ATOM 544 C CA . ASN A 1 71 ? -9.523 3.925 17.939 1.00 93.62 71 ASN A CA 1
ATOM 545 C C . ASN A 1 71 ? -10.012 2.706 17.138 1.00 93.62 71 ASN A C 1
ATOM 547 O O . ASN A 1 71 ? -9.791 2.618 15.928 1.00 93.62 71 ASN A O 1
ATOM 551 N N . GLU A 1 72 ? -10.660 1.766 17.820 1.00 96.88 72 GLU A N 1
ATOM 552 C CA . GLU A 1 72 ? -11.112 0.500 17.228 1.00 96.88 72 GLU A CA 1
ATOM 553 C C . GLU A 1 72 ? -12.151 0.724 16.126 1.00 96.88 72 GLU A C 1
ATOM 555 O O . GLU A 1 72 ? -11.976 0.199 15.037 1.00 96.88 72 GLU A O 1
ATOM 560 N N . GLU A 1 73 ? -13.125 1.621 16.324 1.00 94.12 73 GLU A N 1
ATOM 561 C CA . GLU A 1 73 ? -14.135 1.959 15.306 1.00 94.12 73 GLU A CA 1
ATOM 562 C C . GLU A 1 73 ? -13.502 2.479 13.998 1.00 94.12 73 GLU A C 1
ATOM 564 O O . GLU A 1 73 ? -13.916 2.128 12.888 1.00 94.12 73 GLU A O 1
ATOM 569 N N . LYS A 1 74 ? -12.463 3.319 14.100 1.00 91.25 74 LYS A N 1
ATOM 570 C CA . LYS A 1 74 ? -11.727 3.823 12.931 1.00 91.25 74 LYS A CA 1
ATOM 571 C C . LYS A 1 74 ? -10.986 2.692 12.217 1.00 91.25 74 LYS A C 1
ATOM 573 O O . LYS A 1 74 ? -10.999 2.665 10.985 1.00 91.25 74 LYS A O 1
ATOM 578 N N . ILE A 1 75 ? -10.384 1.761 12.959 1.00 95.81 75 ILE A N 1
ATOM 579 C CA . ILE A 1 75 ? -9.727 0.573 12.394 1.00 95.81 75 ILE A CA 1
ATOM 580 C C . ILE A 1 75 ? -10.766 -0.334 11.725 1.00 95.81 75 ILE A C 1
ATOM 582 O O . ILE A 1 75 ? -10.605 -0.667 10.553 1.00 95.81 75 ILE A O 1
ATOM 586 N N . ASP A 1 76 ? -11.868 -0.644 12.406 1.00 96.31 76 ASP A N 1
ATOM 587 C CA . ASP A 1 76 ? -13.000 -1.414 11.882 1.00 96.31 76 ASP A CA 1
ATOM 588 C C . ASP A 1 76 ? -13.518 -0.849 10.564 1.00 96.31 76 ASP A C 1
ATOM 590 O O . ASP A 1 76 ? -13.819 -1.597 9.636 1.00 96.31 76 ASP A O 1
ATOM 594 N N . SER A 1 77 ? -13.561 0.479 10.435 1.00 92.94 77 SER A N 1
ATOM 595 C CA . SER A 1 77 ? -14.017 1.132 9.208 1.00 92.94 77 SER A CA 1
ATOM 596 C C . SER A 1 77 ? -13.157 0.816 7.976 1.00 92.94 77 SER A C 1
ATOM 598 O O . SER A 1 77 ? -13.664 0.892 6.855 1.00 92.94 77 SER A O 1
ATOM 600 N N . ILE A 1 78 ? -11.877 0.455 8.149 1.00 94.25 78 ILE A N 1
ATOM 601 C CA . ILE A 1 78 ? -11.018 -0.013 7.051 1.00 94.25 78 ILE A CA 1
ATOM 602 C C . ILE A 1 78 ? -11.515 -1.376 6.570 1.00 94.25 78 ILE A C 1
ATOM 604 O O . ILE A 1 78 ? -11.754 -1.550 5.377 1.00 94.25 78 ILE A O 1
ATOM 608 N N . PHE A 1 79 ? -11.695 -2.318 7.497 1.00 96.50 79 PHE A N 1
ATOM 609 C CA . PHE A 1 79 ? -12.098 -3.690 7.188 1.00 96.50 79 PHE A CA 1
ATOM 610 C C . PHE A 1 79 ? -13.529 -3.748 6.663 1.00 96.50 79 PHE A C 1
ATOM 612 O O . PHE A 1 79 ? -13.763 -4.374 5.639 1.00 96.50 79 PHE A O 1
ATOM 619 N N . LYS A 1 80 ? -14.443 -2.950 7.222 1.00 94.88 80 LYS A N 1
ATOM 620 C CA . LYS A 1 80 ? -15.802 -2.805 6.691 1.00 94.88 80 LYS A CA 1
ATOM 621 C C . LYS A 1 80 ? -15.810 -2.413 5.208 1.00 94.88 80 LYS A C 1
ATOM 623 O O . LYS A 1 80 ? -16.574 -2.973 4.437 1.00 94.88 80 LYS A O 1
ATOM 628 N N . ARG A 1 81 ? -14.945 -1.484 4.780 1.00 93.50 81 ARG A N 1
ATOM 629 C CA . ARG A 1 81 ? -14.837 -1.088 3.358 1.00 93.50 81 ARG A CA 1
ATOM 630 C C . ARG A 1 81 ? -14.264 -2.193 2.475 1.00 93.50 81 ARG A C 1
ATOM 632 O O . ARG A 1 81 ? -14.602 -2.264 1.295 1.00 93.50 81 ARG A O 1
ATOM 639 N N . ILE A 1 82 ? -13.369 -3.010 3.026 1.00 96.19 82 ILE A N 1
ATOM 640 C CA . ILE A 1 82 ? -12.835 -4.194 2.347 1.00 96.19 82 ILE A CA 1
ATOM 641 C C . ILE A 1 82 ? -13.959 -5.222 2.165 1.00 96.19 82 ILE A C 1
ATOM 643 O O . ILE A 1 82 ? -14.175 -5.686 1.046 1.00 96.19 82 ILE A O 1
ATOM 647 N N . ASP A 1 83 ? -14.730 -5.489 3.218 1.00 96.44 83 ASP A N 1
ATOM 648 C CA . ASP A 1 83 ? -15.867 -6.412 3.191 1.00 96.44 83 ASP A CA 1
ATOM 649 C C . ASP A 1 83 ? -16.961 -5.933 2.222 1.00 96.44 83 ASP A C 1
ATOM 651 O O . ASP A 1 83 ? -17.456 -6.709 1.407 1.00 96.44 83 ASP A O 1
ATOM 655 N N . GLU A 1 84 ? -17.2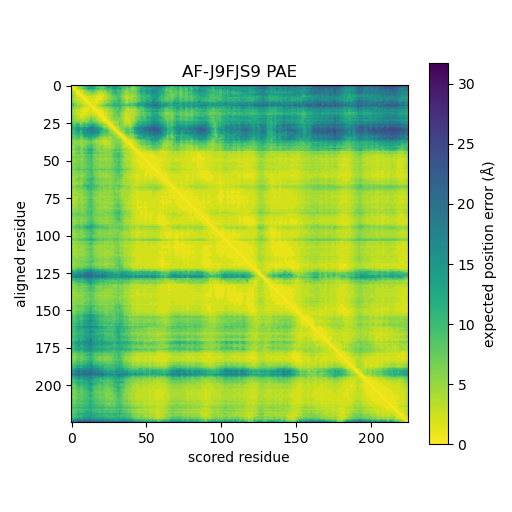78 -4.632 2.223 1.00 95.81 84 GLU A N 1
ATOM 656 C CA . GLU A 1 84 ? -18.218 -3.994 1.284 1.00 95.81 84 GLU A CA 1
ATOM 657 C C . GLU A 1 84 ? -17.790 -4.128 -0.187 1.00 95.81 84 GLU A C 1
ATOM 659 O O . GLU A 1 84 ? -18.634 -4.128 -1.092 1.00 95.81 84 GLU A O 1
ATOM 664 N N . ALA A 1 85 ? -16.486 -4.224 -0.461 1.00 96.25 85 ALA A N 1
ATOM 665 C CA . ALA A 1 85 ? -16.005 -4.471 -1.814 1.00 96.25 85 ALA A CA 1
ATOM 666 C C . ALA A 1 85 ? -16.266 -5.910 -2.267 1.00 96.25 85 ALA A C 1
ATOM 668 O O . ALA A 1 85 ? -16.406 -6.130 -3.470 1.00 96.25 85 ALA A O 1
ATOM 669 N N . GLY A 1 86 ? -16.374 -6.860 -1.333 1.00 96.75 86 GLY A N 1
ATOM 670 C CA . GLY A 1 86 ? -16.669 -8.263 -1.622 1.00 96.75 86 GLY A CA 1
ATOM 671 C C . GLY A 1 86 ? -15.547 -8.987 -2.370 1.00 96.75 86 GLY A C 1
ATOM 672 O O . GLY A 1 86 ? -15.811 -9.957 -3.075 1.00 96.75 86 GLY A O 1
ATOM 673 N N . VAL A 1 87 ? -14.303 -8.508 -2.258 1.00 97.06 87 VAL A N 1
ATOM 674 C CA . VAL A 1 87 ? -13.131 -9.063 -2.957 1.00 97.06 87 VAL A CA 1
ATOM 675 C C . VAL A 1 87 ? -11.982 -9.326 -1.992 1.00 97.06 87 VAL A C 1
ATOM 677 O O . VAL A 1 87 ? -11.841 -8.656 -0.968 1.00 97.06 87 VAL A O 1
ATOM 680 N N . LYS A 1 88 ? -11.114 -10.291 -2.322 1.00 96.38 88 LYS A N 1
ATOM 681 C CA . LYS A 1 88 ? -9.970 -10.622 -1.469 1.00 96.38 88 LYS A CA 1
ATOM 682 C C . LYS A 1 88 ? -8.911 -9.521 -1.524 1.00 96.38 88 LYS A C 1
ATOM 684 O O . LYS A 1 88 ? -8.216 -9.339 -2.525 1.00 96.38 88 LYS A O 1
ATOM 689 N N . VAL A 1 89 ? -8.702 -8.862 -0.390 1.00 97.44 89 VAL A N 1
ATOM 690 C CA . VAL A 1 89 ? -7.498 -8.064 -0.152 1.00 97.44 89 VAL A CA 1
ATOM 691 C C . VAL A 1 89 ? -6.412 -8.966 0.428 1.00 97.44 89 VAL A C 1
ATOM 693 O O . VAL A 1 89 ? -6.647 -9.736 1.357 1.00 97.44 89 VAL A O 1
ATOM 696 N N . HIS A 1 90 ? -5.229 -8.924 -0.181 1.00 97.12 90 HIS A N 1
ATOM 697 C CA . HIS A 1 90 ? -4.159 -9.891 0.070 1.00 97.12 90 HIS A CA 1
ATOM 698 C C . HIS A 1 90 ? -3.149 -9.382 1.093 1.00 97.12 90 HIS A C 1
ATOM 700 O O . HIS A 1 90 ? -2.587 -10.169 1.854 1.00 97.12 90 HIS A O 1
ATOM 706 N N . ALA A 1 91 ? -2.906 -8.073 1.099 1.00 97.69 91 ALA A N 1
ATOM 707 C CA . ALA A 1 91 ? -1.906 -7.475 1.961 1.00 97.69 91 ALA A CA 1
ATOM 708 C C . ALA A 1 91 ? -2.223 -6.016 2.296 1.00 97.69 91 ALA A C 1
ATOM 710 O O . ALA A 1 91 ? -3.027 -5.355 1.631 1.00 97.69 91 ALA A O 1
ATOM 711 N N . MET A 1 92 ? -1.548 -5.509 3.321 1.00 97.25 92 MET A N 1
ATOM 712 C CA . MET A 1 92 ? -1.583 -4.114 3.738 1.00 97.25 92 MET A CA 1
ATOM 713 C C . MET A 1 92 ? -0.166 -3.552 3.762 1.00 97.25 92 MET A C 1
ATOM 715 O O . MET A 1 92 ? 0.736 -4.159 4.330 1.00 97.25 92 MET A O 1
ATOM 719 N N . MET A 1 93 ? 0.032 -2.381 3.164 1.00 95.81 93 MET A N 1
ATOM 720 C CA . MET A 1 93 ? 1.294 -1.645 3.222 1.00 95.81 93 MET A CA 1
ATOM 721 C C . MET A 1 93 ? 1.047 -0.269 3.844 1.00 95.81 93 MET A C 1
ATOM 723 O O . MET A 1 93 ? 0.403 0.559 3.190 1.00 95.81 93 MET A O 1
ATOM 727 N N . PRO A 1 94 ? 1.576 0.033 5.044 1.00 92.25 94 PRO A N 1
ATOM 728 C CA . PRO A 1 94 ? 1.343 1.319 5.686 1.00 92.25 94 PRO A CA 1
ATOM 729 C C . PRO A 1 94 ? 1.683 2.517 4.787 1.00 92.25 94 PRO A C 1
ATOM 731 O O . PRO A 1 94 ? 2.597 2.482 3.948 1.00 92.25 94 PRO A O 1
ATOM 734 N N . CYS A 1 95 ? 0.918 3.592 4.951 1.00 86.69 95 CYS A N 1
ATOM 735 C CA . CYS A 1 95 ? 1.126 4.862 4.270 1.00 86.69 95 CYS A CA 1
ATOM 736 C C . CYS A 1 95 ? 1.386 5.976 5.290 1.00 86.69 95 CYS A C 1
ATOM 738 O O . CYS A 1 95 ? 0.676 6.088 6.286 1.00 86.69 95 CYS A O 1
ATOM 740 N N . GLY A 1 96 ? 2.375 6.829 5.018 1.00 84.69 96 GLY A N 1
ATOM 741 C CA . GLY A 1 96 ? 2.768 7.925 5.905 1.00 84.69 96 GLY A CA 1
ATOM 742 C C . GLY A 1 96 ? 3.887 7.538 6.874 1.00 84.69 96 GLY A C 1
ATOM 743 O O . GLY A 1 96 ? 4.710 6.681 6.565 1.00 84.69 96 GLY A O 1
ATOM 744 N N . ARG A 1 97 ? 3.937 8.220 8.024 1.00 86.81 97 ARG A N 1
ATOM 745 C CA . ARG A 1 97 ? 5.004 8.092 9.037 1.00 86.81 97 ARG A CA 1
ATOM 746 C C . ARG A 1 97 ? 4.650 7.173 10.202 1.00 86.81 97 ARG A C 1
ATOM 748 O O . ARG A 1 97 ? 5.479 6.978 11.084 1.00 86.81 97 ARG A O 1
ATOM 755 N N . GLU A 1 98 ? 3.436 6.641 10.225 1.00 92.56 98 GLU A N 1
ATOM 756 C CA . GLU A 1 98 ? 2.917 5.816 11.312 1.00 92.56 98 GLU A CA 1
ATOM 757 C C . GLU A 1 98 ? 2.097 4.669 10.728 1.00 92.56 98 GLU A C 1
ATOM 759 O O . GLU A 1 98 ? 1.352 4.854 9.760 1.00 92.56 98 GLU A O 1
ATOM 764 N N . ALA A 1 99 ? 2.242 3.483 11.307 1.00 95.00 99 ALA A N 1
ATOM 765 C CA . ALA A 1 99 ? 1.358 2.367 11.030 1.00 95.00 99 ALA A CA 1
AT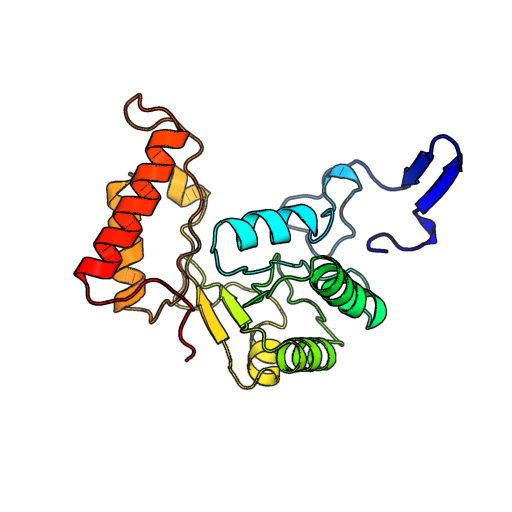OM 766 C C . ALA A 1 99 ? -0.035 2.645 11.613 1.00 95.00 99 ALA A C 1
ATOM 768 O O . ALA A 1 99 ? -0.175 3.322 12.633 1.00 95.00 99 ALA A O 1
ATOM 769 N N . VAL A 1 100 ? -1.078 2.120 10.966 1.00 94.75 100 VAL A N 1
ATOM 770 C CA . VAL A 1 100 ? -2.444 2.229 11.493 1.00 94.75 100 VAL A CA 1
ATOM 771 C C . VAL A 1 100 ? -2.499 1.582 12.874 1.00 94.75 100 VAL A C 1
ATOM 773 O O . VAL A 1 100 ? -2.079 0.442 13.038 1.00 94.75 100 VAL A O 1
ATOM 776 N N . GLY A 1 101 ? -3.013 2.316 13.858 1.00 95.56 101 GLY A N 1
ATOM 777 C CA . GLY A 1 101 ? -3.102 1.859 15.242 1.00 95.56 101 GLY A CA 1
ATOM 778 C C . GLY A 1 101 ? -1.971 2.365 16.137 1.00 95.56 101 GLY A C 1
ATOM 779 O O . GLY A 1 101 ? -2.079 2.247 17.352 1.00 95.56 101 GLY A O 1
ATOM 780 N N . PHE A 1 102 ? -0.922 2.991 15.603 1.00 95.88 102 PHE A N 1
ATOM 781 C CA . PHE A 1 102 ? 0.054 3.680 16.449 1.00 95.88 102 PHE A CA 1
ATOM 782 C C . PHE A 1 102 ? -0.601 4.888 17.165 1.00 95.88 102 PHE A C 1
ATOM 784 O O . PHE A 1 102 ? -1.407 5.583 16.540 1.00 95.88 102 PHE A O 1
ATOM 791 N N . PRO A 1 103 ? -0.268 5.181 18.439 1.00 93.69 103 PRO A N 1
ATOM 792 C CA . PRO A 1 103 ? 0.652 4.422 19.293 1.00 93.69 103 PRO A CA 1
ATOM 793 C C . PRO A 1 103 ? 0.010 3.240 20.036 1.00 93.69 103 PRO A C 1
ATOM 795 O O . PRO A 1 103 ? 0.688 2.261 20.311 1.00 93.69 103 PRO A O 1
ATOM 798 N N . ASN A 1 104 ? -1.290 3.290 20.344 1.00 95.00 104 ASN A N 1
ATOM 799 C CA . ASN A 1 104 ? -1.861 2.464 21.425 1.00 95.00 104 ASN A CA 1
ATOM 800 C C . ASN A 1 104 ? -2.835 1.361 20.964 1.00 95.00 104 ASN A C 1
ATOM 802 O O . ASN A 1 104 ? -3.498 0.733 21.787 1.00 95.00 104 ASN A O 1
ATOM 806 N N . LYS A 1 105 ? -2.985 1.153 19.655 1.00 97.94 105 LYS A N 1
ATOM 807 C CA . LYS A 1 105 ? -3.946 0.228 19.023 1.00 97.94 105 LYS A CA 1
ATOM 808 C C . LYS A 1 105 ? -3.296 -0.719 18.006 1.00 97.94 105 LYS A C 1
ATOM 810 O O . LYS A 1 105 ? -4.001 -1.351 17.224 1.00 97.94 105 LYS A O 1
ATOM 815 N N . LEU A 1 106 ? -1.967 -0.854 18.022 1.00 98.06 106 LEU A N 1
ATOM 816 C CA . LEU A 1 106 ? -1.244 -1.768 17.128 1.00 98.06 106 LEU A CA 1
ATOM 817 C C . LEU A 1 106 ? -1.598 -3.239 17.367 1.00 98.06 106 LEU A C 1
ATOM 819 O O . LEU A 1 106 ? -1.714 -3.980 16.397 1.00 98.06 106 LEU A O 1
ATOM 823 N N . GLY A 1 107 ? -1.836 -3.649 18.621 1.00 98.38 107 GLY A N 1
ATOM 824 C CA . GLY A 1 107 ? -2.309 -5.005 18.934 1.00 98.38 107 GLY A CA 1
ATOM 825 C C . GLY A 1 107 ? -3.633 -5.311 18.233 1.00 98.38 107 GLY A C 1
ATOM 826 O O . GLY A 1 107 ? -3.706 -6.229 17.429 1.00 98.38 107 GLY A O 1
ATOM 827 N N . TYR A 1 108 ? -4.626 -4.431 18.403 1.00 98.62 108 TYR A N 1
ATOM 828 C CA . TYR A 1 108 ? -5.917 -4.555 17.722 1.00 98.62 108 TYR A CA 1
ATOM 829 C C . TYR A 1 108 ? -5.786 -4.564 16.190 1.00 98.62 108 TYR A C 1
ATOM 831 O O . TYR A 1 108 ? -6.426 -5.359 15.508 1.00 98.62 108 TYR A O 1
ATOM 839 N N . MET A 1 109 ? -4.933 -3.701 15.625 1.00 98.31 109 MET A N 1
ATOM 840 C CA . MET A 1 109 ? -4.663 -3.716 14.184 1.00 98.31 109 MET A CA 1
ATOM 841 C C . MET A 1 109 ? -4.022 -5.039 13.729 1.00 98.31 109 MET A C 1
ATOM 843 O O . MET A 1 109 ? -4.352 -5.530 12.651 1.00 98.31 109 MET A O 1
ATOM 847 N N . SER A 1 110 ? -3.123 -5.614 14.531 1.00 98.50 110 SER A N 1
ATOM 848 C CA . SER A 1 110 ? -2.471 -6.899 14.241 1.00 98.50 110 SER A CA 1
ATOM 849 C C . SER A 1 110 ? -3.489 -8.034 14.203 1.00 98.50 110 SER A C 1
ATOM 851 O O . SER A 1 110 ? -3.517 -8.784 13.229 1.00 98.50 110 SER A O 1
ATOM 853 N N . ASP A 1 111 ? -4.372 -8.100 15.203 1.00 98.62 111 ASP A N 1
ATOM 854 C CA . ASP A 1 111 ? -5.449 -9.093 15.277 1.00 98.62 111 ASP A CA 1
ATOM 855 C C . ASP A 1 111 ? -6.333 -9.022 14.030 1.00 98.62 111 ASP A C 1
ATOM 857 O O . ASP A 1 111 ? -6.541 -10.024 13.348 1.00 98.62 111 ASP A O 1
ATOM 861 N N . LYS A 1 112 ? -6.739 -7.811 13.630 1.00 98.56 112 LYS A N 1
ATOM 862 C CA . LYS A 1 112 ? -7.521 -7.612 12.406 1.00 98.56 112 LYS A CA 1
ATOM 863 C C . LYS A 1 112 ? -6.815 -8.082 11.133 1.00 98.56 112 LYS A C 1
ATOM 865 O O . LYS A 1 112 ? -7.465 -8.630 10.244 1.00 98.56 112 LYS A O 1
ATOM 870 N N . LEU A 1 113 ? -5.504 -7.853 11.005 1.00 98.38 113 LEU A N 1
ATOM 871 C CA . LEU A 1 113 ? -4.734 -8.342 9.853 1.00 98.38 113 LEU A CA 1
ATOM 872 C C . LEU A 1 113 ? -4.657 -9.872 9.838 1.00 98.38 113 LEU A C 1
ATOM 874 O O . LEU A 1 113 ? -4.803 -10.472 8.769 1.00 98.38 113 LEU A O 1
ATOM 878 N N . ASN A 1 114 ? -4.459 -10.490 11.004 1.00 98.38 114 ASN A N 1
ATOM 879 C CA . ASN A 1 114 ? -4.412 -11.941 11.159 1.00 98.38 114 ASN A CA 1
ATOM 880 C C . ASN A 1 114 ? -5.763 -12.582 10.804 1.00 98.38 114 ASN A C 1
ATOM 882 O O . ASN A 1 114 ? -5.798 -13.488 9.966 1.00 98.38 114 ASN A O 1
ATOM 886 N N . ASP A 1 115 ? -6.861 -12.053 11.351 1.00 98.06 115 ASP A N 1
ATOM 887 C CA . ASP A 1 115 ? -8.234 -12.508 11.092 1.00 98.06 115 ASP A CA 1
ATOM 888 C C . ASP A 1 115 ? -8.611 -12.374 9.611 1.00 98.06 115 ASP A C 1
ATOM 890 O O . ASP A 1 115 ? -9.215 -13.268 9.019 1.00 98.06 115 ASP A O 1
ATOM 894 N N . ALA A 1 116 ? -8.201 -11.276 8.967 1.00 97.25 116 ALA A N 1
ATOM 895 C CA . ALA A 1 116 ? -8.422 -11.056 7.538 1.00 97.25 116 ALA A CA 1
ATOM 896 C C . ALA A 1 116 ? -7.472 -11.874 6.637 1.00 97.25 116 ALA A C 1
ATOM 898 O O . ALA A 1 116 ? -7.576 -11.821 5.401 1.00 97.25 116 ALA A O 1
ATOM 899 N N . HIS A 1 117 ? -6.530 -12.622 7.222 1.00 96.38 117 HIS A N 1
ATOM 900 C CA . HIS A 1 117 ? -5.445 -13.322 6.531 1.00 96.38 117 HIS A CA 1
ATOM 901 C C . HIS A 1 117 ? -4.703 -12.407 5.546 1.00 96.38 117 HIS A C 1
ATOM 903 O O . HIS A 1 117 ? -4.503 -12.758 4.374 1.00 96.38 117 HIS A O 1
ATOM 909 N N . MET A 1 118 ? -4.368 -11.202 6.004 1.00 97.62 118 MET A N 1
ATOM 910 C CA . MET A 1 118 ? -3.652 -10.189 5.239 1.00 97.62 118 MET A CA 1
ATOM 911 C C . MET A 1 118 ? -2.180 -10.168 5.637 1.00 97.62 118 MET A C 1
ATOM 913 O O . MET A 1 118 ? -1.834 -10.113 6.813 1.00 97.62 118 MET A O 1
ATOM 917 N N . GLN A 1 119 ? -1.307 -10.168 4.637 1.00 97.56 119 GLN A N 1
ATOM 918 C CA . GLN A 1 119 ? 0.129 -10.018 4.846 1.00 97.56 119 GLN A CA 1
ATOM 919 C C . GLN A 1 119 ? 0.500 -8.548 5.094 1.00 97.56 119 GLN A C 1
ATOM 921 O O . GLN A 1 119 ? -0.070 -7.648 4.471 1.00 97.56 119 GLN A O 1
ATOM 926 N N . LEU A 1 120 ? 1.483 -8.282 5.954 1.00 98.06 120 LEU A N 1
ATOM 927 C CA . LEU A 1 120 ? 2.048 -6.941 6.120 1.00 98.06 120 LEU A CA 1
ATOM 928 C C . LEU A 1 120 ? 3.156 -6.684 5.088 1.00 98.06 120 LEU A C 1
ATOM 930 O O . LEU A 1 120 ? 4.061 -7.486 4.907 1.00 98.06 120 LEU A O 1
ATOM 934 N N . ILE A 1 121 ? 3.151 -5.535 4.426 1.00 97.44 121 ILE A N 1
ATOM 935 C CA . ILE A 1 121 ? 4.234 -5.133 3.524 1.00 97.44 121 ILE A CA 1
ATOM 936 C C . ILE A 1 121 ? 5.047 -4.025 4.187 1.00 97.44 121 ILE A C 1
ATOM 938 O O . ILE A 1 121 ? 4.549 -2.926 4.440 1.00 97.44 121 ILE A O 1
ATOM 942 N N . MET A 1 122 ? 6.317 -4.313 4.444 1.00 95.69 122 MET A N 1
ATOM 943 C CA . MET A 1 122 ? 7.255 -3.423 5.116 1.00 95.69 122 MET A CA 1
ATOM 944 C C . MET A 1 122 ? 8.091 -2.675 4.079 1.00 95.69 122 MET A C 1
ATOM 946 O O . MET A 1 122 ? 8.895 -3.271 3.361 1.00 95.69 122 MET A O 1
ATOM 950 N N . LEU A 1 123 ? 7.896 -1.359 3.990 1.00 92.12 123 LEU A N 1
ATOM 951 C CA . LEU A 1 123 ? 8.629 -0.518 3.048 1.00 92.12 123 LEU A CA 1
ATOM 952 C C . LEU A 1 123 ? 10.073 -0.306 3.505 1.00 92.12 123 LEU A C 1
ATOM 954 O O . LEU A 1 123 ? 10.311 0.169 4.614 1.00 92.12 123 LEU A O 1
ATOM 958 N N . GLU A 1 124 ? 11.033 -0.568 2.627 1.00 87.81 124 GLU A N 1
ATOM 959 C CA . GLU A 1 124 ? 12.432 -0.228 2.838 1.00 87.81 124 GLU A CA 1
ATOM 960 C C . GLU A 1 124 ? 12.775 1.206 2.480 1.00 87.81 124 GLU A C 1
ATOM 962 O O . GLU A 1 124 ? 12.238 1.805 1.547 1.00 87.81 124 GLU A O 1
ATOM 967 N N . HIS A 1 125 ? 13.737 1.743 3.223 1.00 78.31 125 HIS A N 1
ATOM 968 C CA . HIS A 1 125 ? 14.357 3.002 2.887 1.00 78.31 125 HIS A CA 1
ATOM 969 C C . HIS A 1 125 ? 15.229 2.826 1.638 1.00 78.31 125 HIS A C 1
ATOM 971 O O . HIS A 1 125 ? 15.979 1.858 1.485 1.00 78.31 125 HIS A O 1
ATOM 977 N N . TYR A 1 126 ? 15.149 3.792 0.728 1.00 68.50 126 TYR A N 1
ATOM 978 C CA . TYR A 1 126 ? 15.809 3.700 -0.572 1.00 68.50 126 TYR A CA 1
ATOM 979 C C . TYR A 1 126 ? 17.325 3.948 -0.499 1.00 68.50 126 TYR A C 1
ATOM 981 O O . TYR A 1 126 ? 18.054 3.422 -1.335 1.00 68.50 126 TYR A O 1
ATOM 989 N N . THR A 1 127 ? 17.809 4.693 0.505 1.00 67.69 127 THR A N 1
ATOM 990 C CA . THR A 1 127 ? 19.252 4.951 0.734 1.00 67.69 127 THR A CA 1
ATOM 991 C C . THR A 1 127 ? 19.859 4.232 1.934 1.00 67.69 127 THR A C 1
ATOM 993 O O . THR A 1 127 ? 21.074 4.252 2.101 1.00 67.69 127 THR A O 1
ATOM 996 N N . GLN A 1 128 ? 19.042 3.634 2.801 1.00 64.62 128 GLN A N 1
ATOM 997 C CA . GLN A 1 128 ? 19.521 2.957 4.005 1.00 64.62 128 GLN A CA 1
ATOM 998 C C . GLN A 1 128 ? 19.143 1.484 3.887 1.00 64.62 128 GLN A C 1
ATOM 1000 O O . GLN A 1 128 ? 18.043 1.171 3.441 1.00 64.62 128 GLN A O 1
ATOM 1005 N N . LEU A 1 129 ? 20.023 0.574 4.304 1.00 75.25 129 LEU A N 1
ATOM 1006 C CA . LEU A 1 129 ? 19.714 -0.859 4.410 1.00 75.25 129 LEU A CA 1
ATOM 1007 C C . LEU A 1 129 ? 18.825 -1.129 5.640 1.00 75.25 129 LEU A C 1
ATOM 1009 O O . LEU A 1 129 ? 19.174 -1.908 6.523 1.00 75.25 129 LEU A O 1
ATOM 1013 N N . ARG A 1 130 ? 17.720 -0.386 5.753 1.00 81.50 130 ARG A N 1
ATOM 1014 C CA . ARG A 1 130 ? 16.769 -0.371 6.871 1.00 81.50 130 ARG A CA 1
ATOM 1015 C C . ARG A 1 130 ? 15.363 -0.094 6.342 1.00 81.50 130 ARG A C 1
ATOM 1017 O O . ARG A 1 130 ? 15.203 0.394 5.223 1.00 81.50 130 ARG A O 1
ATOM 1024 N N . PHE A 1 131 ? 14.343 -0.360 7.154 1.00 83.62 131 PHE A N 1
ATOM 1025 C CA . PHE A 1 131 ? 12.974 0.034 6.829 1.00 83.62 131 PHE A CA 1
ATOM 1026 C C . PHE A 1 131 ? 12.796 1.556 6.833 1.00 83.62 131 PHE A C 1
ATOM 1028 O O . PHE A 1 131 ? 13.522 2.283 7.515 1.00 83.62 131 PHE A O 1
ATOM 1035 N N . ALA A 1 132 ? 11.831 2.041 6.052 1.00 84.12 132 ALA A N 1
ATOM 1036 C CA . ALA A 1 132 ? 11.386 3.423 6.123 1.00 84.12 132 ALA A CA 1
ATOM 1037 C C . ALA A 1 132 ? 10.932 3.739 7.556 1.00 84.12 132 ALA A C 1
ATOM 1039 O O . ALA A 1 132 ? 10.359 2.884 8.233 1.00 84.12 132 ALA A O 1
ATOM 1040 N N . ASN A 1 133 ? 11.190 4.965 8.017 1.00 88.62 133 ASN A N 1
ATOM 1041 C CA . ASN A 1 133 ? 10.854 5.381 9.376 1.00 88.62 133 ASN A CA 1
ATOM 1042 C C . ASN A 1 133 ? 9.334 5.567 9.533 1.00 88.62 133 ASN A C 1
ATOM 1044 O O . ASN A 1 133 ? 8.810 6.675 9.407 1.00 88.62 133 ASN A O 1
ATOM 1048 N N . ILE A 1 134 ? 8.649 4.449 9.758 1.00 91.94 134 ILE A N 1
ATOM 1049 C CA . ILE A 1 134 ? 7.217 4.338 10.014 1.00 91.94 134 ILE A CA 1
ATOM 1050 C C . ILE A 1 134 ? 7.070 3.867 11.463 1.00 91.94 134 ILE A C 1
ATOM 1052 O O . ILE A 1 134 ? 7.398 2.722 11.783 1.00 91.94 134 ILE A O 1
ATOM 1056 N N . LYS A 1 135 ? 6.601 4.746 12.352 1.00 94.44 135 LYS A N 1
ATOM 1057 C CA . LYS A 1 135 ? 6.385 4.414 13.766 1.00 94.44 135 LYS A CA 1
ATOM 1058 C C . LYS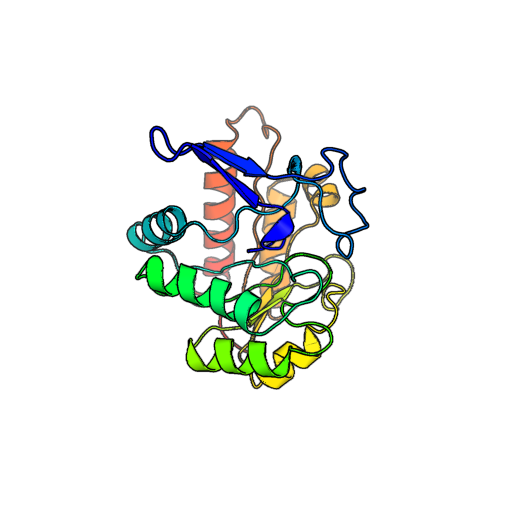 A 1 135 ? 5.396 3.253 13.892 1.00 94.44 135 LYS A C 1
ATOM 1060 O O . LYS A 1 135 ? 4.402 3.210 13.164 1.00 94.44 135 LYS A O 1
ATOM 1065 N N . GLY A 1 136 ? 5.679 2.318 14.794 1.00 95.81 136 GLY A N 1
ATOM 1066 C CA . GLY A 1 136 ? 4.863 1.121 15.004 1.00 95.81 136 GLY A CA 1
ATOM 1067 C C . GLY A 1 136 ? 5.007 0.034 13.935 1.00 95.81 136 GLY A C 1
ATOM 1068 O O . GLY A 1 136 ? 4.355 -0.995 14.049 1.00 95.81 136 GLY A O 1
ATOM 1069 N N . LEU A 1 137 ? 5.838 0.209 12.895 1.00 96.06 137 LEU A N 1
ATOM 1070 C CA . LEU A 1 137 ? 5.965 -0.795 11.827 1.00 96.06 137 LEU A CA 1
ATOM 1071 C C . LEU A 1 137 ? 6.546 -2.127 12.325 1.00 96.06 137 LEU A C 1
ATOM 1073 O O . LEU A 1 137 ? 6.066 -3.180 11.921 1.00 96.06 137 LEU A O 1
ATOM 1077 N N . VAL A 1 138 ? 7.582 -2.079 13.168 1.00 95.00 138 VAL A N 1
ATOM 1078 C CA . VAL A 1 138 ? 8.233 -3.288 13.708 1.00 95.00 138 VAL A CA 1
ATOM 1079 C C . VAL A 1 138 ? 7.322 -3.987 14.716 1.00 95.00 138 VAL A C 1
ATOM 1081 O O . VAL A 1 138 ? 7.107 -5.184 14.594 1.00 95.00 138 VAL A O 1
ATOM 1084 N N . GLU A 1 139 ? 6.711 -3.231 15.628 1.00 97.12 139 GLU A N 1
ATOM 1085 C CA . GLU A 1 139 ? 5.727 -3.741 16.596 1.00 97.12 139 GLU A CA 1
ATOM 1086 C C . GLU A 1 139 ? 4.517 -4.383 15.891 1.00 97.12 139 GLU A C 1
ATOM 1088 O O . GLU A 1 139 ? 4.044 -5.443 16.290 1.00 97.12 139 GLU A O 1
ATOM 1093 N N . LEU A 1 140 ? 4.038 -3.785 14.792 1.00 97.38 140 LEU A N 1
ATOM 1094 C CA . LEU A 1 140 ? 2.982 -4.380 13.970 1.00 97.38 140 LEU A CA 1
ATOM 1095 C C . LEU A 1 140 ? 3.453 -5.676 13.294 1.00 97.38 140 LEU A C 1
ATOM 1097 O O . LEU A 1 140 ? 2.685 -6.629 13.211 1.00 97.38 140 LEU A O 1
ATOM 1101 N N . ALA A 1 141 ? 4.699 -5.720 12.808 1.00 97.00 141 ALA A N 1
ATOM 1102 C CA . ALA A 1 141 ? 5.276 -6.925 12.214 1.00 97.00 141 ALA A CA 1
ATOM 1103 C C . ALA A 1 141 ? 5.383 -8.067 13.237 1.00 97.00 141 ALA A C 1
ATOM 1105 O O . ALA A 1 141 ? 5.050 -9.204 12.909 1.00 97.00 141 ALA A O 1
ATOM 1106 N N . GLU A 1 142 ? 5.778 -7.759 14.472 1.00 97.31 142 GLU A N 1
ATOM 1107 C CA . GLU A 1 142 ? 5.769 -8.693 15.603 1.00 97.31 142 GLU A CA 1
ATOM 1108 C C . GLU A 1 142 ? 4.353 -9.201 15.899 1.00 97.31 142 GLU A C 1
ATOM 1110 O O . GLU A 1 142 ? 4.143 -10.409 16.006 1.00 97.31 142 GLU A O 1
ATOM 1115 N N . GLY A 1 143 ? 3.362 -8.304 15.944 1.00 97.69 143 GLY A N 1
ATOM 1116 C CA . GLY A 1 143 ? 1.962 -8.659 16.195 1.00 97.69 143 GLY A CA 1
ATOM 1117 C C . GLY A 1 143 ? 1.339 -9.570 15.129 1.00 97.69 143 GLY A C 1
ATOM 1118 O O . GLY A 1 143 ? 0.492 -10.406 15.445 1.00 97.69 143 GLY A O 1
ATOM 1119 N N . VAL A 1 144 ? 1.784 -9.482 13.871 1.00 97.81 144 VAL A N 1
ATOM 1120 C CA . VAL A 1 144 ? 1.380 -10.418 12.799 1.00 97.81 144 VAL A CA 1
ATOM 1121 C C . VAL A 1 144 ? 2.317 -11.624 12.665 1.00 97.81 144 VAL A C 1
ATOM 1123 O O . VAL A 1 144 ? 2.341 -12.280 11.624 1.00 97.81 144 VAL A O 1
ATOM 1126 N N . SER A 1 145 ? 3.121 -11.921 13.694 1.00 96.81 145 SER A N 1
ATOM 1127 C CA . SER A 1 145 ? 4.080 -13.039 13.713 1.00 96.81 145 SER A CA 1
ATOM 1128 C C . SER A 1 145 ? 5.015 -13.057 12.498 1.00 96.81 145 SER A C 1
ATOM 1130 O O . SER A 1 145 ? 5.319 -14.112 11.945 1.00 96.81 145 SER A O 1
ATOM 1132 N N . TYR A 1 146 ? 5.430 -11.874 12.042 1.00 96.25 146 TYR A N 1
ATOM 1133 C CA . TYR A 1 146 ? 6.250 -11.674 10.848 1.00 96.25 146 TYR A CA 1
ATOM 1134 C C . TYR A 1 146 ? 5.670 -12.281 9.560 1.00 96.25 146 TYR A C 1
ATOM 1136 O O . TYR A 1 146 ? 6.420 -12.518 8.610 1.00 96.25 146 TYR A O 1
ATOM 1144 N N . ASN A 1 147 ? 4.342 -12.455 9.466 1.00 97.12 147 ASN A N 1
ATOM 1145 C CA . ASN A 1 147 ? 3.635 -12.658 8.197 1.00 97.12 147 ASN A CA 1
ATOM 1146 C C . ASN A 1 147 ? 3.731 -11.380 7.345 1.00 97.12 147 ASN A C 1
ATOM 1148 O O . ASN A 1 147 ? 2.772 -10.620 7.172 1.00 97.12 147 ASN A O 1
ATOM 1152 N N . ALA A 1 148 ? 4.939 -11.109 6.864 1.00 96.25 148 ALA A N 1
ATOM 1153 C CA . ALA A 1 148 ? 5.324 -9.855 6.265 1.00 96.25 148 ALA A CA 1
ATOM 1154 C C . ALA A 1 148 ? 6.276 -10.056 5.079 1.00 96.25 148 ALA A C 1
ATOM 1156 O O . ALA A 1 148 ? 7.013 -11.034 5.014 1.00 96.25 148 ALA A O 1
ATOM 1157 N N . SER A 1 149 ? 6.256 -9.126 4.128 1.00 95.56 149 SER A N 1
ATOM 1158 C CA . SER A 1 149 ? 7.212 -9.042 3.016 1.00 95.56 149 SER A CA 1
ATOM 1159 C C . SER A 1 149 ? 7.952 -7.719 3.042 1.00 95.56 149 SER A C 1
ATOM 1161 O O . SER A 1 149 ? 7.402 -6.689 3.435 1.00 95.56 149 SER A O 1
ATOM 1163 N N . ARG A 1 150 ? 9.164 -7.713 2.488 1.00 94.38 150 ARG A N 1
ATOM 1164 C CA . ARG A 1 150 ? 9.918 -6.488 2.213 1.00 94.38 150 ARG A CA 1
ATOM 1165 C C . ARG A 1 150 ? 9.488 -5.885 0.882 1.00 94.38 150 ARG A C 1
ATOM 1167 O O . ARG A 1 150 ? 9.373 -6.595 -0.123 1.00 94.38 150 ARG A O 1
ATOM 1174 N N . SER A 1 151 ? 9.295 -4.573 0.872 1.00 94.31 151 SER A N 1
ATOM 1175 C CA . SER A 1 151 ? 9.046 -3.801 -0.339 1.00 94.31 151 SER A CA 1
ATOM 1176 C C . SER A 1 151 ? 10.128 -2.765 -0.567 1.00 94.31 151 SER A C 1
ATOM 1178 O O . SER A 1 151 ? 10.598 -2.138 0.377 1.00 94.31 151 SER A O 1
ATOM 1180 N N . TYR A 1 152 ? 10.477 -2.543 -1.828 1.00 91.75 152 TYR A N 1
ATOM 1181 C CA . TYR A 1 152 ? 11.376 -1.475 -2.242 1.00 91.75 152 TYR A CA 1
ATOM 1182 C C . TYR A 1 152 ? 10.636 -0.474 -3.130 1.00 91.75 152 TYR A C 1
ATOM 1184 O O . TYR A 1 152 ? 9.727 -0.835 -3.877 1.00 91.75 152 TYR A O 1
ATOM 1192 N N . VAL A 1 153 ? 11.029 0.796 -3.040 1.00 90.88 153 VAL A N 1
ATOM 1193 C CA . VAL A 1 153 ? 10.572 1.876 -3.916 1.00 90.88 153 VAL A CA 1
ATOM 1194 C C . VAL A 1 153 ? 11.773 2.719 -4.323 1.00 90.88 153 VAL A C 1
ATOM 1196 O O . VAL A 1 153 ? 12.626 3.035 -3.492 1.00 90.88 153 VAL A O 1
ATOM 1199 N N . ILE A 1 154 ? 11.828 3.132 -5.586 1.00 87.75 154 ILE A N 1
ATOM 1200 C CA . ILE A 1 154 ? 12.750 4.188 -6.003 1.00 87.75 154 ILE A CA 1
ATOM 1201 C C . ILE A 1 154 ? 12.139 5.525 -5.575 1.00 87.75 154 ILE A C 1
ATOM 1203 O O . ILE A 1 154 ? 10.988 5.821 -5.903 1.00 87.75 154 ILE A O 1
ATOM 1207 N N . ASP A 1 155 ? 12.896 6.327 -4.824 1.00 83.88 155 ASP A N 1
ATOM 1208 C CA . ASP A 1 155 ? 12.430 7.635 -4.364 1.00 83.88 155 ASP A CA 1
ATOM 1209 C C . ASP A 1 155 ? 11.999 8.531 -5.542 1.00 83.88 155 ASP A C 1
ATOM 1211 O O . ASP A 1 155 ? 12.677 8.542 -6.569 1.00 83.88 155 ASP A O 1
ATOM 1215 N N . PRO A 1 156 ? 10.901 9.303 -5.433 1.00 79.31 156 PRO A N 1
ATOM 1216 C CA . PRO A 1 156 ? 10.405 10.112 -6.545 1.00 79.31 156 PRO A CA 1
ATOM 1217 C C . PRO A 1 156 ? 11.380 11.176 -7.050 1.00 79.31 156 PRO A C 1
ATOM 1219 O O . PRO A 1 156 ? 11.355 11.499 -8.239 1.00 79.31 156 PRO A O 1
ATOM 1222 N N . LEU A 1 157 ? 12.206 11.760 -6.178 1.00 82.12 157 LEU A N 1
ATOM 1223 C CA . LEU A 1 157 ? 13.212 12.741 -6.587 1.00 82.12 157 LEU A CA 1
ATOM 1224 C C . LEU A 1 157 ? 14.368 12.056 -7.309 1.00 82.12 157 LEU A C 1
ATOM 1226 O O . LEU A 1 157 ? 14.912 12.623 -8.254 1.00 82.12 157 LEU A O 1
ATOM 1230 N N . GLU A 1 158 ? 14.707 10.836 -6.903 1.00 83.12 158 GLU A N 1
ATOM 1231 C CA . GLU A 1 158 ? 15.711 10.012 -7.575 1.00 83.12 158 GLU A CA 1
ATOM 1232 C C . GLU A 1 158 ? 15.205 9.468 -8.913 1.00 83.12 158 GLU A C 1
ATOM 1234 O O . GLU A 1 158 ? 15.922 9.528 -9.910 1.00 83.12 158 GLU A O 1
ATOM 1239 N N . GLN A 1 159 ? 13.951 9.016 -8.981 1.00 84.62 159 GLN A N 1
ATOM 1240 C CA . GLN A 1 159 ? 13.350 8.481 -10.202 1.00 84.62 159 GLN A CA 1
ATOM 1241 C C . GLN A 1 159 ? 13.339 9.515 -11.336 1.00 84.62 159 GLN A C 1
ATOM 1243 O O . GLN A 1 159 ? 13.539 9.158 -12.492 1.00 84.62 159 GLN A O 1
ATOM 1248 N N . LYS A 1 160 ? 13.167 10.804 -11.012 1.00 82.25 160 LYS A N 1
ATOM 1249 C CA . LYS A 1 160 ? 13.228 11.909 -11.987 1.00 82.25 160 LYS A CA 1
ATOM 1250 C C . LYS A 1 160 ? 14.614 12.109 -12.611 1.00 82.25 160 LYS A C 1
ATOM 1252 O O . LYS A 1 160 ? 14.707 12.748 -13.652 1.00 82.25 160 LYS A O 1
ATOM 1257 N N . LYS A 1 161 ? 15.677 11.623 -11.965 1.00 85.81 161 LYS A N 1
ATOM 1258 C CA . LYS A 1 161 ? 17.071 11.835 -12.387 1.00 85.81 161 LYS A CA 1
ATOM 1259 C C . LYS A 1 161 ? 17.662 10.643 -13.134 1.00 85.81 161 LYS A C 1
ATOM 1261 O O . LYS A 1 161 ? 18.724 10.779 -13.731 1.00 85.81 161 LYS A O 1
ATOM 1266 N N . ILE A 1 162 ? 17.027 9.474 -13.061 1.00 85.44 162 ILE A N 1
ATOM 1267 C CA . ILE A 1 162 ? 17.557 8.231 -13.627 1.00 85.44 162 ILE A CA 1
ATOM 1268 C C . ILE A 1 162 ? 16.811 7.837 -14.902 1.00 85.44 162 ILE A C 1
ATOM 1270 O O . ILE A 1 162 ? 15.624 8.113 -15.060 1.00 85.44 162 ILE A O 1
ATOM 1274 N N . SER A 1 163 ? 17.510 7.152 -15.808 1.00 85.62 163 SER A N 1
ATOM 1275 C CA . SER A 1 163 ? 16.886 6.546 -16.985 1.00 85.62 163 SER A CA 1
ATOM 1276 C C . SER A 1 163 ? 16.014 5.342 -16.608 1.00 85.62 163 SER A C 1
ATOM 1278 O O . SER A 1 163 ? 16.190 4.738 -15.545 1.00 85.62 163 SER A O 1
ATOM 1280 N N . VAL A 1 164 ? 15.117 4.947 -17.519 1.00 84.44 164 VAL A N 1
ATOM 1281 C CA . VAL A 1 164 ? 14.329 3.706 -17.402 1.00 84.44 164 VAL A CA 1
ATOM 1282 C C . VAL A 1 164 ? 15.248 2.494 -17.211 1.00 84.44 164 VAL A C 1
ATOM 1284 O O . VAL A 1 164 ? 15.037 1.728 -16.277 1.00 84.44 164 VAL A O 1
ATOM 1287 N N . ASP A 1 165 ? 16.328 2.379 -17.992 1.00 86.12 165 ASP A N 1
ATOM 1288 C CA . ASP A 1 165 ? 17.306 1.282 -17.880 1.00 86.12 165 ASP A CA 1
ATOM 1289 C C . ASP A 1 165 ? 17.988 1.233 -16.508 1.00 86.12 165 ASP A C 1
ATOM 1291 O O . ASP A 1 165 ? 18.192 0.165 -15.926 1.00 86.12 165 ASP A O 1
ATOM 1295 N N . THR A 1 166 ? 18.315 2.402 -15.952 1.00 88.69 166 THR A N 1
ATOM 1296 C CA . THR A 1 166 ? 18.901 2.488 -14.609 1.00 88.69 166 THR A CA 1
ATOM 1297 C C . THR A 1 166 ? 17.903 2.017 -13.556 1.00 88.69 166 THR A C 1
ATOM 1299 O O . THR A 1 166 ? 18.278 1.299 -12.627 1.00 88.69 166 THR A O 1
ATOM 1302 N N . ALA A 1 167 ? 16.631 2.395 -13.694 1.00 88.31 167 ALA A N 1
ATOM 1303 C CA . ALA A 1 167 ? 15.575 1.951 -12.796 1.00 88.31 167 ALA A CA 1
ATOM 1304 C C . ALA A 1 167 ? 15.341 0.433 -12.904 1.00 88.31 167 ALA A C 1
ATOM 1306 O O . ALA A 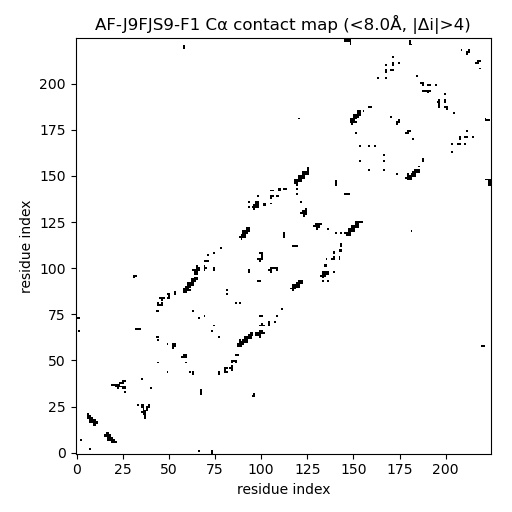1 167 ? 15.307 -0.245 -11.879 1.00 88.31 167 ALA A O 1
ATOM 1307 N N . LEU A 1 168 ? 15.280 -0.111 -14.126 1.00 87.31 168 LEU A N 1
ATOM 1308 C CA . LEU A 1 168 ? 15.163 -1.549 -14.400 1.00 87.31 168 LEU A CA 1
ATOM 1309 C C . LEU A 1 168 ? 16.267 -2.360 -13.721 1.00 87.31 168 LEU A C 1
ATOM 1311 O O . LEU A 1 168 ? 15.984 -3.352 -13.047 1.00 87.31 168 LEU A O 1
ATOM 1315 N N . ARG A 1 169 ? 17.521 -1.908 -13.840 1.00 85.88 169 ARG A N 1
ATOM 1316 C CA . ARG A 1 169 ? 18.659 -2.565 -13.190 1.00 85.88 169 ARG A CA 1
ATOM 1317 C C . ARG A 1 169 ? 18.532 -2.564 -11.666 1.00 85.88 169 ARG A C 1
ATOM 1319 O O . ARG A 1 169 ? 18.891 -3.554 -11.038 1.00 85.88 169 ARG A O 1
ATOM 1326 N N . ARG A 1 170 ? 18.028 -1.478 -11.067 1.00 88.31 170 ARG A N 1
ATOM 1327 C CA . ARG A 1 170 ? 17.856 -1.383 -9.607 1.00 88.31 170 ARG A CA 1
ATOM 1328 C C . ARG A 1 170 ? 16.855 -2.403 -9.078 1.00 88.31 170 ARG A C 1
ATOM 1330 O O . ARG A 1 170 ? 17.190 -3.068 -8.110 1.00 88.31 170 ARG A O 1
ATOM 1337 N N . TRP A 1 171 ? 15.686 -2.550 -9.706 1.00 88.25 171 TRP A N 1
ATOM 1338 C CA . TRP A 1 171 ? 14.672 -3.514 -9.250 1.00 88.25 171 TRP A CA 1
ATOM 1339 C C . TRP A 1 171 ? 15.220 -4.933 -9.174 1.00 88.25 171 TRP A C 1
ATOM 1341 O O . TRP A 1 171 ? 15.116 -5.594 -8.148 1.00 88.25 171 TRP A O 1
ATOM 1351 N N . ALA A 1 172 ? 15.890 -5.354 -10.242 1.00 78.94 172 ALA A N 1
ATOM 1352 C CA . ALA A 1 172 ? 16.413 -6.702 -10.332 1.00 78.94 172 ALA A CA 1
ATOM 1353 C C . ALA A 1 172 ? 17.509 -6.984 -9.285 1.00 78.94 172 ALA A C 1
ATOM 1355 O O . ALA A 1 172 ? 17.504 -8.036 -8.654 1.00 78.94 172 ALA A O 1
ATOM 1356 N N . LEU A 1 173 ? 18.404 -6.017 -9.046 1.00 83.75 173 LEU A N 1
ATOM 1357 C CA . LEU A 1 173 ? 19.436 -6.127 -8.009 1.00 83.75 173 LEU A CA 1
ATOM 1358 C C . LEU A 1 173 ? 18.842 -6.154 -6.596 1.00 83.75 173 LEU A C 1
ATOM 1360 O O . LEU A 1 173 ? 19.310 -6.905 -5.746 1.00 83.75 173 LEU A O 1
ATOM 1364 N N . THR A 1 174 ? 17.808 -5.353 -6.316 1.00 83.25 174 THR A N 1
ATOM 1365 C CA . THR A 1 174 ? 17.214 -5.337 -4.972 1.00 83.25 174 THR A CA 1
ATOM 1366 C C . THR A 1 174 ? 16.507 -6.645 -4.627 1.00 83.25 174 THR A C 1
ATOM 1368 O O . THR A 1 174 ? 16.521 -7.047 -3.462 1.00 83.25 174 THR A O 1
ATOM 1371 N N . ASP A 1 175 ? 15.933 -7.327 -5.616 1.00 84.38 175 ASP A N 1
ATOM 1372 C CA . ASP A 1 175 ? 15.266 -8.616 -5.419 1.00 84.38 175 ASP A CA 1
ATOM 1373 C C . ASP A 1 175 ? 16.265 -9.711 -5.008 1.00 84.38 175 ASP A C 1
ATOM 1375 O O . ASP A 1 175 ? 15.998 -10.472 -4.070 1.00 84.38 175 ASP A O 1
ATOM 1379 N N . GLU A 1 176 ? 17.440 -9.729 -5.647 1.00 84.50 176 GLU A N 1
ATOM 1380 C CA . GLU A 1 176 ? 18.537 -10.666 -5.375 1.00 84.50 176 GLU A CA 1
ATOM 1381 C C . GLU A 1 176 ? 19.264 -10.354 -4.058 1.00 84.50 176 GLU A C 1
ATOM 1383 O O . GLU A 1 176 ? 19.422 -11.225 -3.203 1.00 84.50 176 GLU A O 1
ATOM 1388 N N . GLU A 1 177 ? 19.693 -9.105 -3.863 1.00 86.44 177 GLU A N 1
ATOM 1389 C CA . GLU A 1 177 ? 20.627 -8.746 -2.787 1.00 86.44 177 GLU A CA 1
ATOM 1390 C C . GLU A 1 177 ? 19.938 -8.474 -1.442 1.00 86.44 177 GLU A C 1
ATOM 1392 O O . GLU A 1 177 ? 20.565 -8.577 -0.385 1.00 86.44 177 GLU A O 1
ATOM 1397 N N . ARG A 1 178 ? 18.656 -8.080 -1.454 1.00 85.06 178 ARG A N 1
ATOM 1398 C CA . ARG A 1 178 ? 17.960 -7.559 -0.260 1.00 85.06 178 ARG A CA 1
ATOM 1399 C C . ARG A 1 178 ? 16.728 -8.361 0.146 1.00 85.06 178 ARG A C 1
ATOM 1401 O O . ARG A 1 178 ? 16.051 -7.959 1.091 1.00 85.06 178 ARG A O 1
ATOM 1408 N N . ASN A 1 179 ? 16.447 -9.494 -0.502 1.00 88.25 179 ASN A N 1
ATOM 1409 C CA . ASN A 1 179 ? 15.250 -10.304 -0.241 1.00 88.25 179 ASN A CA 1
ATOM 1410 C C . ASN A 1 179 ? 13.948 -9.483 -0.408 1.00 88.25 179 ASN A C 1
ATOM 1412 O O . ASN A 1 179 ? 13.016 -9.608 0.390 1.00 88.25 179 ASN A O 1
ATOM 1416 N N . ILE A 1 180 ? 13.893 -8.602 -1.416 1.00 91.38 180 ILE A N 1
ATOM 1417 C CA . ILE A 1 180 ? 12.666 -7.869 -1.755 1.00 91.38 180 ILE A CA 1
ATOM 1418 C C . ILE A 1 180 ? 11.659 -8.833 -2.386 1.00 91.38 180 ILE A C 1
ATOM 1420 O O . ILE A 1 180 ? 12.002 -9.694 -3.200 1.00 91.38 180 ILE A O 1
ATOM 1424 N N . ARG A 1 181 ? 10.395 -8.711 -1.964 1.00 93.44 181 ARG A N 1
ATOM 1425 C CA . ARG A 1 181 ? 9.273 -9.532 -2.455 1.00 93.44 181 ARG A CA 1
ATOM 1426 C C . ARG A 1 181 ? 8.135 -8.701 -3.042 1.00 93.44 181 ARG A C 1
ATOM 1428 O O . ARG A 1 181 ? 7.226 -9.262 -3.645 1.00 93.44 181 ARG A O 1
ATOM 1435 N N . VAL A 1 182 ? 8.195 -7.374 -2.897 1.00 94.81 182 VAL A N 1
ATOM 1436 C CA . VAL A 1 182 ? 7.248 -6.429 -3.499 1.00 94.81 182 VAL A CA 1
ATOM 1437 C C . VAL A 1 182 ? 7.983 -5.218 -4.075 1.00 94.81 182 VAL A C 1
ATOM 1439 O O . VAL A 1 182 ? 8.382 -4.306 -3.346 1.00 94.81 182 VAL A O 1
ATOM 1442 N N . ASN A 1 183 ? 8.080 -5.153 -5.400 1.00 93.69 183 ASN A N 1
ATOM 1443 C CA . ASN A 1 183 ? 8.550 -3.959 -6.098 1.00 93.69 183 ASN A CA 1
ATOM 1444 C C . ASN A 1 183 ? 7.424 -2.923 -6.173 1.00 93.69 183 ASN A C 1
ATOM 1446 O O . ASN A 1 183 ? 6.466 -3.076 -6.932 1.00 93.69 183 ASN A O 1
ATOM 1450 N N . TYR A 1 184 ? 7.516 -1.860 -5.368 1.00 93.50 184 TYR A N 1
ATOM 1451 C CA . TYR A 1 184 ? 6.541 -0.774 -5.377 1.00 93.50 184 TYR A CA 1
ATOM 1452 C C . TYR A 1 184 ? 6.871 0.217 -6.498 1.00 93.50 184 TYR A C 1
ATOM 1454 O O . TYR A 1 184 ? 7.536 1.235 -6.307 1.00 93.50 184 TYR A O 1
ATOM 1462 N N . ILE A 1 185 ? 6.392 -0.098 -7.697 1.00 91.81 185 ILE A N 1
ATOM 1463 C CA . ILE A 1 185 ? 6.675 0.667 -8.910 1.00 91.81 185 ILE A CA 1
ATOM 1464 C C . ILE A 1 185 ? 5.846 1.956 -8.924 1.00 91.81 185 ILE A C 1
ATOM 1466 O O . ILE A 1 185 ? 4.623 1.939 -8.772 1.00 91.81 185 ILE A O 1
ATOM 1470 N N . ARG A 1 186 ? 6.514 3.087 -9.152 1.00 88.00 186 ARG A N 1
ATOM 1471 C CA . ARG A 1 186 ? 5.871 4.373 -9.444 1.00 88.00 186 ARG A CA 1
ATOM 1472 C C . ARG A 1 186 ? 5.979 4.675 -10.937 1.00 88.00 186 ARG A C 1
ATOM 1474 O O . ARG A 1 186 ? 7.041 4.420 -11.514 1.00 88.00 186 ARG A O 1
ATOM 1481 N N . PRO A 1 187 ? 4.933 5.239 -11.563 1.00 87.31 187 PRO A N 1
ATOM 1482 C CA . PRO A 1 187 ? 5.012 5.605 -12.964 1.00 87.31 187 PRO A CA 1
ATOM 1483 C C . PRO A 1 187 ? 5.957 6.794 -13.172 1.00 87.31 187 PRO A C 1
ATOM 1485 O O . PRO A 1 187 ? 6.110 7.655 -12.303 1.00 87.31 187 PRO A O 1
ATOM 1488 N N . PHE A 1 188 ? 6.565 6.865 -14.351 1.00 84.38 188 PHE A N 1
ATOM 1489 C CA . PHE A 1 188 ? 7.196 8.075 -14.856 1.00 84.38 188 PHE A CA 1
ATOM 1490 C C . PHE A 1 188 ? 6.120 9.096 -15.228 1.00 84.38 188 PHE A C 1
ATOM 1492 O O . PHE A 1 188 ? 5.134 8.762 -15.885 1.00 84.38 188 PHE A O 1
ATOM 1499 N N . TYR A 1 189 ? 6.338 10.348 -14.823 1.00 83.38 189 TYR A N 1
ATOM 1500 C CA . TYR A 1 189 ? 5.426 11.473 -15.073 1.00 83.38 189 TYR A CA 1
ATOM 1501 C C . TYR A 1 189 ? 5.911 12.411 -16.184 1.00 83.38 189 TYR A C 1
ATOM 1503 O O . TYR A 1 189 ? 5.252 13.402 -16.485 1.00 83.38 189 TYR A O 1
ATOM 1511 N N . MET A 1 190 ? 7.067 12.118 -16.783 1.00 78.06 190 MET A N 1
ATOM 1512 C CA . MET A 1 190 ? 7.630 12.873 -17.901 1.00 78.06 190 MET A CA 1
ATOM 1513 C C . MET A 1 190 ? 7.836 11.938 -19.097 1.00 78.06 190 MET A C 1
ATOM 1515 O O . MET A 1 190 ? 8.257 10.798 -18.884 1.00 78.06 190 MET A O 1
ATOM 1519 N N . PRO A 1 191 ? 7.517 12.375 -20.331 1.00 72.44 191 PRO A N 1
ATOM 1520 C CA . PRO A 1 191 ? 7.783 11.589 -21.528 1.00 72.44 191 PRO A CA 1
ATOM 1521 C C . PRO A 1 191 ? 9.259 11.205 -21.606 1.00 72.44 191 PRO A C 1
ATOM 1523 O O . PRO A 1 191 ? 10.137 12.034 -21.365 1.00 72.44 191 PRO A O 1
ATOM 1526 N N . VAL A 1 192 ? 9.531 9.958 -21.976 1.00 72.94 192 VAL A N 1
ATOM 1527 C CA . VAL A 1 192 ? 10.893 9.459 -22.174 1.00 72.94 192 VAL A CA 1
ATOM 1528 C C . VAL A 1 192 ? 11.093 9.243 -23.668 1.00 72.94 192 VAL A C 1
ATOM 1530 O O . VAL A 1 192 ? 10.321 8.528 -24.302 1.00 72.94 192 VAL A O 1
ATOM 1533 N N . ASN A 1 193 ? 12.121 9.868 -24.248 1.00 76.06 193 ASN A N 1
ATOM 1534 C CA . ASN A 1 193 ? 12.492 9.713 -25.662 1.00 76.06 193 ASN A CA 1
ATOM 1535 C C . ASN A 1 193 ? 11.330 9.955 -26.652 1.00 76.06 193 ASN A C 1
ATOM 1537 O O . ASN A 1 193 ? 11.204 9.248 -27.647 1.00 76.06 193 ASN A O 1
ATOM 1541 N N . GLY A 1 194 ? 10.445 10.914 -26.356 1.00 79.12 194 GLY A N 1
ATOM 1542 C CA . GLY A 1 194 ? 9.302 11.257 -27.213 1.00 79.12 194 GLY A CA 1
ATOM 1543 C C . GLY A 1 194 ? 8.161 10.230 -27.233 1.00 79.12 194 GLY A C 1
ATOM 1544 O O . GLY A 1 194 ? 7.184 10.446 -27.947 1.00 79.12 194 GLY A O 1
ATOM 1545 N N . ARG A 1 195 ? 8.240 9.142 -26.451 1.00 82.44 195 ARG A N 1
ATOM 1546 C CA . ARG A 1 195 ? 7.157 8.156 -26.341 1.00 82.44 195 ARG A CA 1
ATOM 1547 C C . ARG A 1 195 ? 6.026 8.646 -25.428 1.00 82.44 195 ARG A C 1
ATOM 1549 O O . ARG A 1 195 ? 6.297 9.323 -24.428 1.00 82.44 195 ARG A O 1
ATOM 1556 N N . PRO A 1 196 ? 4.762 8.276 -25.712 1.00 88.38 196 PRO A N 1
ATOM 1557 C CA . PRO A 1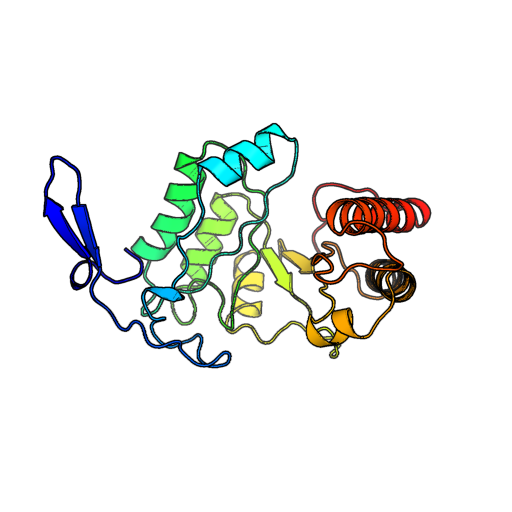 196 ? 3.646 8.531 -24.810 1.00 88.38 196 PRO A CA 1
ATOM 1558 C C . PRO A 1 196 ? 3.900 7.972 -23.404 1.00 88.38 196 PRO A C 1
ATOM 1560 O O . PRO A 1 196 ? 4.474 6.893 -23.233 1.00 88.38 196 PRO A O 1
ATOM 1563 N N . LEU A 1 197 ? 3.426 8.685 -22.379 1.00 88.62 197 LEU A N 1
ATOM 1564 C CA . LEU A 1 197 ? 3.597 8.292 -20.974 1.00 88.62 197 LEU A CA 1
ATOM 1565 C C . LEU A 1 197 ? 3.014 6.911 -20.665 1.00 88.62 197 LEU A C 1
ATOM 1567 O O . LEU A 1 197 ? 3.635 6.132 -19.946 1.00 88.62 197 LEU A O 1
ATOM 1571 N N . MET A 1 198 ? 1.827 6.612 -21.197 1.00 90.44 198 MET A N 1
ATOM 1572 C CA . MET A 1 198 ? 1.170 5.326 -20.968 1.00 90.44 198 MET A CA 1
ATOM 1573 C C . MET A 1 198 ? 2.004 4.180 -21.547 1.00 90.44 198 MET A C 1
ATOM 1575 O O . MET A 1 198 ? 2.319 3.236 -20.834 1.00 90.44 198 MET A O 1
ATOM 1579 N N . GLU A 1 199 ? 2.428 4.304 -22.805 1.00 90.62 199 GLU A N 1
ATOM 1580 C CA . GLU A 1 199 ? 3.271 3.308 -23.473 1.00 90.62 199 GLU A CA 1
ATOM 1581 C C . GLU A 1 199 ? 4.596 3.108 -22.727 1.00 90.62 199 GLU A C 1
ATOM 1583 O O . GLU A 1 199 ? 4.983 1.978 -22.442 1.00 90.62 199 GLU A O 1
ATOM 1588 N N . THR A 1 200 ? 5.241 4.205 -22.317 1.00 88.56 200 THR A N 1
ATOM 1589 C CA . THR A 1 200 ? 6.488 4.167 -21.538 1.00 88.56 200 THR A CA 1
ATOM 1590 C C . THR A 1 200 ? 6.318 3.381 -20.238 1.00 88.56 200 THR A C 1
ATOM 1592 O O . THR A 1 200 ? 7.150 2.542 -19.908 1.00 88.56 200 THR A O 1
ATOM 1595 N N . ASN A 1 201 ? 5.238 3.630 -19.494 1.00 91.12 201 ASN A N 1
ATOM 1596 C CA . ASN A 1 201 ? 5.001 2.977 -18.209 1.00 91.12 201 ASN A CA 1
ATOM 1597 C C . ASN A 1 201 ? 4.554 1.518 -18.348 1.00 91.12 201 ASN A C 1
ATOM 1599 O O . ASN A 1 201 ? 4.977 0.685 -17.550 1.00 91.12 201 ASN A O 1
ATOM 1603 N N . LEU A 1 202 ? 3.741 1.193 -19.358 1.00 93.31 202 LEU A N 1
ATOM 1604 C CA . LEU A 1 202 ? 3.357 -0.191 -19.644 1.00 93.31 202 LEU A CA 1
ATOM 1605 C C . LEU A 1 202 ? 4.574 -1.023 -20.055 1.00 93.31 202 LEU A C 1
ATOM 1607 O O . LEU A 1 202 ? 4.768 -2.114 -19.517 1.00 93.31 202 LEU A O 1
ATOM 1611 N N . GLN A 1 203 ? 5.428 -0.483 -20.931 1.00 92.12 203 GLN A N 1
ATOM 1612 C CA . GLN A 1 203 ? 6.677 -1.137 -21.315 1.00 92.12 203 GLN A CA 1
ATOM 1613 C C . GLN A 1 203 ? 7.605 -1.303 -20.110 1.00 92.12 203 GLN A C 1
ATOM 1615 O O . GLN A 1 203 ? 8.122 -2.388 -19.885 1.00 92.12 203 GLN A O 1
ATOM 1620 N N . TYR A 1 204 ? 7.750 -0.270 -19.279 1.00 91.31 204 TYR A N 1
ATOM 1621 C CA . TYR A 1 204 ? 8.568 -0.335 -18.070 1.00 91.31 204 TYR A CA 1
ATOM 1622 C C . TYR A 1 204 ? 8.118 -1.442 -17.105 1.00 91.31 204 TYR A C 1
ATOM 1624 O O . TYR A 1 204 ? 8.952 -2.202 -16.622 1.00 91.31 204 TYR A O 1
ATOM 1632 N N . VAL A 1 205 ? 6.812 -1.590 -16.852 1.00 93.44 205 VAL A N 1
ATOM 1633 C CA . VAL A 1 205 ? 6.292 -2.687 -16.014 1.00 93.44 205 VAL A CA 1
ATOM 1634 C C . VAL A 1 205 ? 6.539 -4.053 -16.667 1.00 93.44 205 VAL A C 1
ATOM 1636 O O . VAL A 1 205 ? 6.928 -4.993 -15.971 1.00 93.44 205 VAL A O 1
ATOM 1639 N N . ALA A 1 206 ? 6.357 -4.169 -17.987 1.00 94.81 206 ALA A N 1
ATOM 1640 C CA . ALA A 1 206 ? 6.639 -5.402 -18.724 1.00 94.81 206 ALA A CA 1
ATOM 1641 C C . ALA A 1 206 ? 8.128 -5.789 -18.659 1.00 94.81 206 ALA A C 1
ATOM 1643 O O . ALA A 1 206 ? 8.451 -6.954 -18.424 1.00 94.81 206 ALA A O 1
ATOM 1644 N N . ASP A 1 207 ? 9.026 -4.814 -18.791 1.00 94.25 207 ASP A N 1
ATOM 1645 C CA . ASP A 1 207 ? 10.474 -5.012 -18.722 1.00 94.25 207 ASP A CA 1
ATOM 1646 C C . ASP A 1 207 ? 10.927 -5.396 -17.308 1.00 94.25 207 ASP A C 1
ATOM 1648 O O . ASP A 1 207 ? 11.776 -6.276 -17.162 1.00 94.25 207 ASP A O 1
ATOM 1652 N N . ILE A 1 208 ? 10.334 -4.807 -16.256 1.00 93.06 208 ILE A N 1
ATOM 1653 C CA . ILE A 1 208 ? 10.581 -5.235 -14.868 1.00 93.06 208 ILE A CA 1
ATOM 1654 C C . ILE A 1 208 ? 10.181 -6.699 -14.707 1.00 93.06 208 ILE A C 1
ATOM 1656 O O . ILE A 1 208 ? 10.989 -7.495 -14.235 1.00 93.06 208 ILE A O 1
ATOM 1660 N N . LYS A 1 209 ? 8.960 -7.063 -15.121 1.00 93.62 209 LYS A N 1
ATOM 1661 C CA . LYS A 1 209 ? 8.473 -8.445 -15.038 1.00 93.62 209 LYS A CA 1
ATOM 1662 C C . LYS A 1 209 ? 9.439 -9.409 -15.727 1.00 93.62 209 LYS A C 1
ATOM 1664 O O . LYS A 1 209 ? 9.879 -10.367 -15.100 1.00 93.62 209 LYS A O 1
ATOM 1669 N N . LYS A 1 210 ? 9.800 -9.126 -16.980 1.00 94.38 210 LYS A N 1
ATOM 1670 C CA . LYS A 1 210 ? 10.722 -9.957 -17.759 1.00 94.38 210 LYS A CA 1
ATOM 1671 C C . LYS A 1 210 ? 12.075 -10.103 -17.058 1.00 94.38 210 LYS A C 1
ATOM 1673 O O . LYS A 1 210 ? 12.562 -11.214 -16.901 1.00 94.38 210 LYS A O 1
ATOM 1678 N N . SER A 1 211 ? 12.648 -8.995 -16.590 1.00 91.81 211 SER A N 1
ATOM 1679 C CA . SER A 1 211 ? 13.937 -8.969 -15.888 1.00 91.81 211 SER A CA 1
ATOM 1680 C C . SER A 1 211 ? 13.930 -9.813 -14.604 1.00 91.81 211 SER A C 1
ATOM 1682 O O . SER A 1 211 ? 14.923 -10.474 -14.293 1.00 91.81 211 SER A O 1
ATOM 1684 N N . VAL A 1 212 ? 12.813 -9.805 -13.869 1.00 90.56 212 VAL A N 1
ATOM 1685 C CA . VAL A 1 212 ? 12.600 -10.614 -12.658 1.00 90.56 212 VAL A CA 1
ATOM 1686 C C . VAL A 1 212 ? 12.440 -12.100 -13.006 1.00 90.56 212 VAL A C 1
ATOM 1688 O O . VAL A 1 212 ? 13.066 -12.948 -12.372 1.00 90.56 212 VAL A O 1
ATOM 1691 N N . GLU A 1 213 ? 11.669 -12.433 -14.043 1.00 92.62 213 GLU A N 1
ATOM 1692 C CA . GLU A 1 213 ? 11.474 -13.820 -14.500 1.00 92.62 213 GLU A CA 1
ATOM 1693 C C . GLU A 1 213 ? 12.765 -14.441 -15.064 1.00 92.62 213 GLU A C 1
ATOM 1695 O O . GLU A 1 213 ? 13.080 -15.591 -14.760 1.00 92.62 213 GLU A O 1
ATOM 1700 N N . GLU A 1 214 ? 13.571 -13.676 -15.807 1.00 92.81 214 GLU A N 1
ATOM 1701 C CA . GLU A 1 214 ? 14.886 -14.108 -16.321 1.00 92.81 214 GLU A CA 1
ATOM 1702 C C . GLU A 1 214 ? 15.882 -14.469 -15.205 1.00 92.81 214 GLU A C 1
ATOM 1704 O O . GLU A 1 214 ? 16.841 -15.202 -15.443 1.00 92.81 214 GLU A O 1
ATOM 1709 N N . ARG A 1 215 ? 15.638 -13.993 -13.979 1.00 89.88 215 ARG A N 1
ATOM 1710 C CA . ARG A 1 215 ? 16.425 -14.297 -12.772 1.00 89.88 215 ARG A CA 1
ATOM 1711 C C . ARG A 1 215 ? 15.873 -15.468 -11.960 1.00 89.88 215 ARG A C 1
ATOM 1713 O O . ARG A 1 215 ? 16.374 -15.757 -10.879 1.00 89.88 215 ARG A O 1
ATOM 1720 N N . GLY A 1 216 ? 14.857 -16.159 -12.477 1.00 90.56 216 GLY A N 1
ATOM 1721 C CA . GLY A 1 216 ? 14.284 -17.357 -11.863 1.00 90.56 216 GLY A CA 1
ATOM 1722 C C . GLY A 1 216 ? 13.198 -17.090 -10.819 1.00 90.56 216 GLY A C 1
ATOM 1723 O O . GLY A 1 216 ? 12.781 -18.021 -10.133 1.00 90.56 216 GLY A O 1
ATOM 1724 N N . TYR A 1 217 ? 12.718 -15.850 -10.692 1.00 90.56 217 TYR A N 1
ATOM 1725 C CA . TYR A 1 217 ? 11.580 -15.526 -9.830 1.00 90.56 217 TYR A CA 1
ATOM 1726 C C . TYR A 1 217 ? 10.248 -15.703 -10.566 1.00 90.56 217 TYR A C 1
ATOM 1728 O O . TYR A 1 217 ? 10.156 -15.573 -11.784 1.00 90.56 217 TYR A O 1
ATOM 1736 N N . THR A 1 218 ? 9.179 -15.939 -9.807 1.00 91.62 218 THR A N 1
ATOM 1737 C CA . THR A 1 218 ? 7.805 -15.991 -10.325 1.00 91.62 218 THR A CA 1
ATOM 1738 C C . THR A 1 218 ? 7.011 -14.770 -9.879 1.00 91.62 218 THR A C 1
ATOM 1740 O O . THR A 1 218 ? 7.085 -14.375 -8.714 1.00 91.62 218 THR A O 1
ATOM 1743 N N . ILE A 1 219 ? 6.184 -14.215 -10.766 1.00 91.62 219 ILE A N 1
ATOM 1744 C CA . ILE A 1 219 ? 5.258 -13.133 -10.414 1.00 91.62 219 ILE A CA 1
ATOM 1745 C C . ILE A 1 219 ? 3.983 -13.711 -9.795 1.00 91.62 219 ILE A C 1
ATOM 1747 O O . ILE A 1 219 ? 3.368 -14.618 -10.351 1.00 91.62 219 ILE A O 1
ATOM 1751 N N . GLY A 1 220 ? 3.558 -13.164 -8.657 1.00 91.25 220 GLY A N 1
ATOM 1752 C CA . GLY A 1 220 ? 2.356 -13.622 -7.968 1.00 91.25 220 GLY A CA 1
ATOM 1753 C C . GLY A 1 220 ? 2.217 -13.036 -6.569 1.00 91.25 220 GLY A C 1
ATOM 1754 O O . GLY A 1 220 ? 2.571 -11.882 -6.322 1.00 91.25 220 GLY A O 1
ATOM 1755 N N . LYS A 1 221 ? 1.671 -13.831 -5.644 1.00 90.50 221 LYS A N 1
ATOM 1756 C CA . LYS A 1 221 ? 1.600 -13.465 -4.225 1.00 90.50 221 LYS A CA 1
ATOM 1757 C C . LYS A 1 221 ? 3.018 -13.388 -3.645 1.00 90.50 221 LYS A C 1
ATOM 1759 O O . LYS A 1 221 ? 3.819 -14.293 -3.858 1.00 90.50 221 LYS A O 1
ATOM 1764 N N . ALA A 1 222 ? 3.309 -12.318 -2.910 1.00 90.19 222 ALA A N 1
ATOM 1765 C CA . ALA A 1 222 ? 4.612 -12.119 -2.291 1.00 90.19 222 ALA A CA 1
ATOM 1766 C C . ALA A 1 222 ? 4.889 -13.185 -1.214 1.00 90.19 222 ALA A C 1
ATOM 1768 O O . ALA A 1 222 ? 4.021 -13.500 -0.400 1.00 90.19 222 ALA A O 1
ATOM 1769 N N . GLY A 1 223 ? 6.105 -13.733 -1.207 1.00 87.31 223 GLY A N 1
ATOM 1770 C CA . GLY A 1 223 ? 6.570 -14.629 -0.146 1.00 87.31 223 GLY A CA 1
ATOM 1771 C C . GLY A 1 223 ? 6.836 -13.880 1.163 1.00 87.31 223 GLY A C 1
ATOM 1772 O O . GLY A 1 223 ? 7.153 -12.688 1.146 1.00 87.31 223 GLY A O 1
ATOM 1773 N N . VAL A 1 224 ? 6.700 -14.574 2.290 1.00 88.19 224 VAL A N 1
ATOM 1774 C CA . VAL A 1 224 ? 7.048 -14.052 3.623 1.00 88.19 224 VAL A CA 1
ATOM 1775 C C . VAL A 1 224 ? 8.546 -14.210 3.915 1.00 88.19 224 VAL A C 1
ATOM 1777 O O . VAL A 1 224 ? 9.265 -14.813 3.113 1.00 88.19 224 VAL A O 1
ATOM 1780 N N . PHE A 1 225 ? 9.002 -13.615 5.022 1.00 67.12 225 PHE A N 1
ATOM 1781 C CA . PHE A 1 225 ? 10.339 -13.830 5.586 1.00 67.12 225 PHE A CA 1
ATOM 1782 C C . PHE A 1 225 ? 10.640 -15.303 5.873 1.00 67.12 225 PHE A C 1
ATOM 1784 O O . PHE A 1 225 ? 9.699 -16.042 6.240 1.00 67.12 225 PHE A O 1
#

Sequence (225 aa):
MRYGAERVAVISENPEIVRISGSIEPVPPDKYDEPLGVLQAPLGLPAQDMRKVADLGFNIIVRPQNYVDVNEEKIDSIFKRIDEAGVKVHAMMPCGREAVGFPNKLGYMSDKLNDAHMQLIMLEHYTQLRFANIKGLVELAEGVSYNASRSYVIDPLEQKKISVDTALRRWALTDEERNIRVNYIRPFYMPVNGRPLMETNLQYVADIKKSVEERGYTIGKAGVF

InterPro domains:
  IPR043748 Family of unknown function DUF5693 [PF18949] (38-225)

Radius of gyration: 19.18 Å; Cα contacts (8 Å, |Δi|>4): 329; chains: 1; bounding box: 54×42×49 Å

Solvent-accessible surface area (backbone atoms only — not comparable to full-atom values): 13159 Å² total; per-residue (Å²): 107,99,70,46,67,92,29,51,46,77,78,37,82,84,69,74,36,76,47,75,65,70,53,72,61,83,66,61,99,83,56,80,84,51,87,59,15,67,81,71,47,81,93,74,70,59,34,69,58,54,37,55,42,44,78,71,72,46,86,36,68,48,60,60,58,46,52,80,86,56,49,67,70,64,54,48,53,54,54,50,36,45,59,73,32,72,56,82,57,48,27,40,30,68,29,80,56,31,25,54,24,45,89,91,34,31,64,62,44,15,52,52,31,55,77,61,64,33,33,40,40,46,53,35,32,74,89,45,105,45,64,45,83,32,46,51,47,66,62,34,36,57,55,39,72,48,47,27,26,37,22,43,41,76,49,72,77,56,53,75,76,50,54,70,69,57,52,48,54,48,55,49,48,41,39,72,78,65,63,40,47,38,82,53,82,74,78,66,92,62,67,61,93,86,40,56,48,66,61,52,41,54,50,50,54,52,52,44,52,49,56,39,43,78,70,73,50,82,94,75,85,63,58,62,115